Protein AF-A0A522D8Q1-F1 (afdb_monomer_lite)

Sequence (326 aa):
MGKMLDIRHNMNYVHRTLGPKISLYIFETRMVIGADTQISLRAERDMKTGRMKAVFPILLACCAIALSSGCSNSDMARVTINLGIPSQAKTYAPSLFDRIVALISLSTRVQAEPPTGLSYQIDTIVISVSSGGAEVVTKTITSDPPSSDWDDGQTSLEIPAGGPYLFTVVAWYTQDGTYKRYGGLSLLDSIAGGAETSLPIQMGLLPIEVSDYTFTLVADTGSYPILQFVPVSQNIKGYIIHRANATYTYDSFYQSYYWSYGAYAKIKTIEAAAYPLPTAFTDTDGVLGTGCLAVGIEVSGYFVVPINEFGEGDDSDEQPAFFDNC

pLDDT: mean 72.33, std 20.67, range [31.47, 96.0]

Structure (mmCIF, N/CA/C/O backbone):
data_AF-A0A522D8Q1-F1
#
_entry.id   AF-A0A522D8Q1-F1
#
loop_
_atom_site.group_PDB
_atom_site.id
_atom_site.type_symbol
_atom_site.label_atom_id
_atom_site.label_alt_id
_atom_site.label_comp_id
_atom_site.label_asym_id
_atom_site.label_entity_id
_atom_site.label_seq_id
_atom_site.pdbx_PDB_ins_code
_atom_site.Cartn_x
_atom_site.Cartn_y
_atom_site.Cartn_z
_atom_site.occupancy
_atom_site.B_iso_or_equiv
_atom_site.auth_seq_id
_atom_site.auth_comp_id
_atom_site.auth_asym_id
_atom_site.auth_atom_id
_atom_site.pdbx_PDB_model_num
ATOM 1 N N . MET A 1 1 ? -37.933 28.693 4.690 1.00 37.34 1 MET A N 1
ATOM 2 C CA . MET A 1 1 ? -37.489 29.474 5.869 1.00 37.34 1 MET A CA 1
ATOM 3 C C . MET A 1 1 ? -37.755 28.648 7.122 1.00 37.34 1 MET A C 1
ATOM 5 O O . MET A 1 1 ? -38.860 28.686 7.646 1.00 37.34 1 MET A O 1
ATOM 9 N N . GLY A 1 2 ? -36.792 27.822 7.539 1.00 35.19 2 GLY A N 1
ATOM 10 C CA . GLY A 1 2 ? -36.913 27.001 8.749 1.00 35.19 2 GLY A CA 1
ATOM 11 C C . GLY A 1 2 ? -36.624 27.843 9.989 1.00 35.19 2 GLY A C 1
ATOM 12 O O . GLY A 1 2 ? -35.572 28.473 10.062 1.00 35.19 2 GLY A O 1
ATOM 13 N N . LYS A 1 3 ? -37.566 27.900 10.937 1.00 36.06 3 LYS A N 1
ATOM 14 C CA . LYS A 1 3 ? -37.354 28.554 12.233 1.00 36.06 3 LYS A CA 1
ATOM 15 C C . LYS A 1 3 ? -36.522 27.631 13.125 1.00 36.06 3 LYS A C 1
ATOM 17 O O . LYS A 1 3 ? -36.923 26.506 13.399 1.00 36.06 3 LYS A O 1
ATOM 22 N N . MET A 1 4 ? -35.369 28.138 13.543 1.00 31.47 4 MET A N 1
ATOM 23 C CA . MET A 1 4 ? -34.447 27.524 14.494 1.00 31.47 4 MET A CA 1
ATOM 24 C C . MET A 1 4 ? -35.118 27.426 15.875 1.00 31.47 4 MET A C 1
ATOM 26 O O . MET A 1 4 ? -35.694 28.404 16.355 1.00 31.47 4 MET A O 1
ATOM 30 N N . LEU A 1 5 ? -35.081 26.241 16.487 1.00 34.88 5 LEU A N 1
ATOM 31 C CA . LEU A 1 5 ? -35.594 25.980 17.831 1.00 34.88 5 LEU A CA 1
ATOM 32 C C . LEU A 1 5 ? -34.580 26.530 18.854 1.00 34.88 5 LEU A C 1
ATOM 34 O O . LEU A 1 5 ? -33.547 25.913 19.088 1.00 34.88 5 LEU A O 1
ATOM 38 N N . ASP A 1 6 ? -34.845 27.709 19.423 1.00 40.31 6 ASP A N 1
ATOM 39 C CA . ASP A 1 6 ? -34.028 28.303 20.496 1.00 40.31 6 ASP A CA 1
ATOM 40 C C . ASP A 1 6 ? -34.514 27.768 21.856 1.00 40.31 6 ASP A C 1
ATOM 42 O O . ASP A 1 6 ? -35.619 28.088 22.301 1.00 40.31 6 ASP A O 1
ATOM 46 N N . ILE A 1 7 ? -33.712 26.912 22.498 1.00 39.88 7 ILE A N 1
ATOM 47 C CA . ILE A 1 7 ? -33.986 26.369 23.835 1.00 39.88 7 ILE A CA 1
ATOM 48 C C . ILE A 1 7 ? -33.163 27.165 24.848 1.00 39.88 7 ILE A C 1
ATOM 50 O O . ILE A 1 7 ? -31.958 26.957 24.987 1.00 39.88 7 ILE A O 1
ATOM 54 N N . ARG A 1 8 ? -33.818 28.039 25.619 1.00 39.81 8 ARG A N 1
ATOM 55 C CA . ARG A 1 8 ? -33.171 28.774 26.716 1.00 39.81 8 ARG A CA 1
ATOM 56 C C . ARG A 1 8 ? -33.481 28.140 28.064 1.00 39.81 8 ARG A C 1
ATOM 58 O O . ARG A 1 8 ? -34.643 28.003 28.440 1.00 39.81 8 ARG A O 1
ATOM 65 N N . HIS A 1 9 ? -32.432 27.810 28.810 1.00 40.38 9 HIS A N 1
ATOM 66 C CA . HIS A 1 9 ? -32.527 27.354 30.193 1.00 40.38 9 HIS A CA 1
ATOM 67 C C . HIS A 1 9 ? -32.340 28.544 31.136 1.00 40.38 9 HIS A C 1
ATOM 69 O O . HIS A 1 9 ? -31.252 29.106 31.211 1.00 40.38 9 HIS A O 1
ATOM 75 N N . ASN A 1 10 ? -33.387 28.909 31.877 1.00 42.53 10 ASN A N 1
ATOM 76 C CA . ASN A 1 10 ? -33.285 29.857 32.985 1.00 42.53 10 ASN A CA 1
ATOM 77 C C . ASN A 1 10 ? -33.479 29.102 34.301 1.00 42.53 10 ASN A C 1
ATOM 79 O O . ASN A 1 10 ? -34.571 28.610 34.584 1.00 42.53 10 ASN A O 1
ATOM 83 N N . MET A 1 11 ? -32.419 29.024 35.106 1.00 37.41 11 MET A N 1
ATOM 84 C CA . MET A 1 11 ? -32.491 28.529 36.480 1.00 37.41 11 MET A CA 1
ATOM 85 C C . MET A 1 11 ? -32.656 29.714 37.427 1.00 37.41 11 MET A C 1
ATOM 87 O O . MET A 1 11 ? -31.746 30.526 37.566 1.00 37.41 11 MET A O 1
ATOM 91 N N . ASN A 1 12 ? -33.809 29.804 38.092 1.00 44.97 12 ASN A N 1
ATOM 92 C CA . ASN A 1 12 ? -34.028 30.773 39.161 1.00 44.97 12 ASN A CA 1
ATOM 93 C C . ASN A 1 12 ? -33.922 30.084 40.518 1.00 44.97 12 ASN A C 1
ATOM 95 O O . ASN A 1 12 ? -34.539 29.047 40.756 1.00 44.97 12 ASN A O 1
ATOM 99 N N . TYR A 1 13 ? -33.139 30.685 41.409 1.00 41.84 13 TYR A N 1
ATOM 100 C CA . TYR A 1 13 ? -32.889 30.165 42.744 1.00 41.84 13 TYR A CA 1
ATOM 101 C C . TYR A 1 13 ? -33.809 30.850 43.751 1.00 41.84 13 TYR A C 1
ATOM 103 O O . TYR A 1 13 ? -33.796 32.074 43.872 1.00 41.84 13 TYR A O 1
ATOM 111 N N . VAL A 1 14 ? -34.593 30.074 44.501 1.00 48.34 14 VAL A N 1
ATOM 112 C CA . VAL A 1 14 ? -35.424 30.613 45.584 1.00 48.34 14 VAL A CA 1
ATOM 113 C C . VAL A 1 14 ? -35.057 29.907 46.880 1.00 48.34 14 VAL A C 1
ATOM 115 O O . VAL A 1 14 ? -35.431 28.762 47.119 1.00 48.34 14 VAL A O 1
ATOM 118 N N . HIS A 1 15 ? -34.316 30.611 47.733 1.00 38.31 15 HIS A N 1
ATOM 119 C CA . HIS A 1 15 ? -33.970 30.139 49.068 1.00 38.31 15 HIS A CA 1
ATOM 120 C C . HIS A 1 15 ? -35.090 30.504 50.053 1.00 38.31 15 HIS A C 1
ATOM 122 O O . HIS A 1 15 ? -35.411 31.682 50.223 1.00 38.31 15 HIS A O 1
ATOM 128 N N . ARG A 1 16 ? -35.680 29.510 50.728 1.00 46.12 16 ARG A N 1
ATOM 129 C CA . ARG A 1 16 ? -36.596 29.737 51.857 1.00 46.12 16 ARG A CA 1
ATOM 130 C C . ARG A 1 16 ? -36.125 28.990 53.094 1.00 46.12 16 ARG A C 1
ATOM 132 O O . ARG A 1 16 ? -35.904 27.783 53.064 1.00 46.12 16 ARG A O 1
ATOM 139 N N . THR A 1 17 ? -36.041 29.722 54.197 1.00 36.66 17 THR A N 1
ATOM 140 C CA . THR A 1 17 ? -35.628 29.208 55.502 1.00 36.66 17 THR A CA 1
ATOM 141 C C . THR A 1 17 ? -36.868 28.842 56.321 1.00 36.66 17 THR A C 1
ATOM 143 O O . THR A 1 17 ? -37.719 29.696 56.561 1.00 36.66 17 THR A O 1
ATOM 146 N N . LEU A 1 18 ? -36.978 27.586 56.764 1.00 45.34 18 LEU A N 1
ATOM 147 C CA . LEU A 1 18 ? -38.078 27.086 57.607 1.00 45.34 18 LEU A CA 1
ATOM 148 C C . LEU A 1 18 ? -37.575 26.768 59.029 1.00 45.34 18 LEU A C 1
ATOM 150 O O . LEU A 1 18 ? -37.768 25.673 59.551 1.00 45.34 18 LEU A O 1
ATOM 154 N N . GLY A 1 19 ? -36.911 27.741 59.661 1.00 51.44 19 GLY A N 1
ATOM 155 C CA . GLY A 1 19 ? -36.370 27.623 61.021 1.00 51.44 19 GLY A CA 1
ATOM 156 C C . GLY A 1 19 ? -34.879 27.247 61.087 1.00 51.44 19 GLY A C 1
ATOM 157 O O . GLY A 1 19 ? -34.235 27.053 60.057 1.00 51.44 19 GLY A O 1
ATOM 158 N N . PRO A 1 20 ? -34.293 27.176 62.300 1.00 43.81 20 PRO A N 1
ATOM 159 C CA . PRO A 1 20 ? -32.854 27.372 62.506 1.00 43.81 20 PRO A CA 1
ATOM 160 C C . PRO A 1 20 ? -31.935 26.231 62.043 1.00 43.81 20 PRO A C 1
ATOM 162 O O . PRO A 1 20 ? -30.721 26.379 62.157 1.00 43.81 20 PRO A O 1
ATOM 165 N N . LYS A 1 21 ? -32.455 25.095 61.551 1.00 43.44 21 LYS A N 1
ATOM 166 C CA . LYS A 1 21 ? -31.613 23.938 61.179 1.00 43.44 21 LYS A CA 1
ATOM 167 C C . LYS A 1 21 ? -32.039 23.154 59.932 1.00 43.44 21 LYS A C 1
ATOM 169 O O . LYS A 1 21 ? -31.505 22.072 59.713 1.00 43.44 21 LYS A O 1
ATOM 174 N N . ILE A 1 22 ? -32.960 23.656 59.104 1.00 33.59 22 ILE A N 1
ATOM 175 C CA . ILE A 1 22 ? -33.329 22.967 57.854 1.00 33.59 22 ILE A CA 1
ATOM 176 C C . ILE A 1 22 ? -33.458 23.982 56.714 1.00 33.59 22 ILE A C 1
ATOM 178 O O . ILE A 1 22 ? -34.378 24.801 56.699 1.00 33.59 22 ILE A O 1
ATOM 182 N N . SER A 1 23 ? -32.546 23.887 55.744 1.00 33.59 23 SER A N 1
ATOM 183 C CA . SER A 1 23 ? -32.660 24.549 54.442 1.00 33.59 23 SER A CA 1
ATOM 184 C C . SER A 1 23 ? -33.207 23.549 53.428 1.00 33.59 23 SER A C 1
ATOM 186 O O . SER A 1 23 ? -32.640 22.473 53.244 1.00 33.59 23 SER A O 1
ATOM 188 N N . LEU A 1 24 ? -34.323 23.895 52.785 1.00 34.47 24 LEU A N 1
ATOM 189 C CA . LEU A 1 24 ? -34.928 23.109 51.714 1.00 34.47 24 LEU A CA 1
ATOM 190 C C . LEU A 1 24 ? -34.624 23.797 50.382 1.00 34.47 24 LEU A C 1
ATOM 192 O O . LEU A 1 24 ? -34.992 24.955 50.186 1.00 34.47 24 LEU A O 1
ATOM 196 N N . TYR A 1 25 ? -33.977 23.080 49.469 1.00 40.12 25 TYR A N 1
ATOM 197 C CA . TYR A 1 25 ? -33.693 23.568 48.123 1.00 40.12 25 TYR A CA 1
ATOM 198 C C . TYR A 1 25 ? -34.756 23.031 47.167 1.00 40.12 25 TYR A C 1
ATOM 200 O O . TYR A 1 25 ? -34.876 21.820 46.983 1.00 40.12 25 TYR A O 1
ATOM 208 N N . ILE A 1 26 ? -35.560 23.929 46.599 1.00 43.66 26 ILE A N 1
ATOM 209 C CA . ILE A 1 26 ? -36.579 23.593 45.603 1.00 43.66 26 ILE A CA 1
ATOM 210 C C . ILE A 1 26 ? -36.061 24.067 44.248 1.00 43.66 26 ILE A C 1
ATOM 212 O O . ILE A 1 26 ? -35.775 25.250 44.072 1.00 43.66 26 ILE A O 1
ATOM 216 N N . PHE A 1 27 ? -35.940 23.138 43.304 1.00 38.91 27 PHE A N 1
ATOM 217 C CA . PHE A 1 27 ? -35.568 23.437 41.927 1.00 38.91 27 PHE A CA 1
ATOM 218 C C . PHE A 1 27 ? 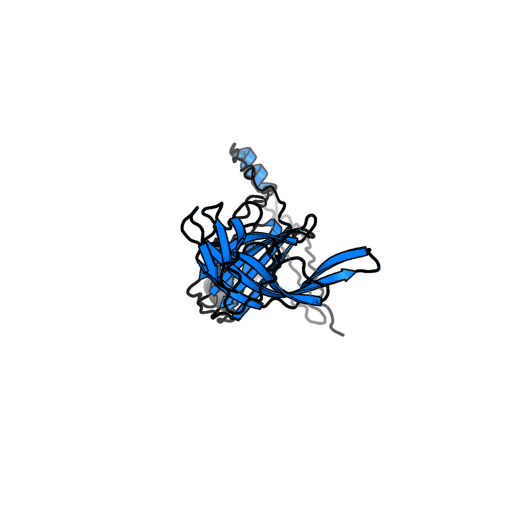-36.847 23.608 41.108 1.00 38.91 27 PHE A C 1
ATOM 220 O O . PHE A 1 27 ? -37.577 22.642 40.893 1.00 38.91 27 PHE A O 1
ATOM 227 N N . GLU A 1 28 ? -37.134 24.831 40.664 1.00 41.38 28 GLU A N 1
ATOM 228 C CA . GLU A 1 28 ? -38.161 25.068 39.649 1.00 41.38 28 GLU A CA 1
ATOM 229 C C . GLU A 1 28 ? -37.496 25.136 38.274 1.00 41.38 28 GLU A C 1
ATOM 231 O O . GLU A 1 28 ? -36.830 26.113 37.931 1.00 41.38 28 GLU A O 1
ATOM 236 N N . THR A 1 29 ? -37.686 24.097 37.466 1.00 39.28 29 THR A N 1
ATOM 237 C CA . THR A 1 29 ? -37.358 24.125 36.042 1.00 39.28 29 THR A CA 1
ATOM 238 C C . THR A 1 29 ? -38.574 24.608 35.259 1.00 39.28 29 THR A C 1
ATOM 240 O O . THR A 1 29 ? -39.631 23.980 35.262 1.00 39.28 29 THR A O 1
ATOM 243 N N . ARG A 1 30 ? -38.433 25.742 34.564 1.00 41.41 30 ARG A N 1
ATOM 244 C CA . ARG A 1 30 ? -39.409 26.186 33.561 1.00 41.41 30 ARG A CA 1
ATOM 245 C C . ARG A 1 30 ? -38.839 25.937 32.175 1.00 41.41 30 ARG A C 1
ATOM 247 O O . ARG A 1 30 ? -37.891 26.601 31.770 1.00 41.41 30 ARG A O 1
ATOM 254 N N . MET A 1 31 ? -39.436 24.994 31.456 1.00 34.28 31 MET A N 1
ATOM 255 C CA . MET A 1 31 ? -39.172 24.782 30.038 1.00 34.28 31 MET A CA 1
ATOM 256 C C . MET A 1 31 ? -40.201 25.586 29.241 1.00 34.28 31 MET A C 1
ATOM 258 O O . MET A 1 31 ? -41.402 25.361 29.380 1.00 34.28 31 MET A O 1
ATOM 262 N N . VAL A 1 32 ? -39.744 26.555 28.449 1.00 41.59 32 VAL A N 1
ATOM 263 C CA . VAL A 1 32 ? -40.607 27.326 27.543 1.00 41.59 32 VAL A CA 1
ATOM 264 C C . VAL A 1 32 ? -40.371 26.803 26.134 1.00 41.59 32 VAL A C 1
ATOM 266 O O . VAL A 1 32 ? -39.306 27.022 25.564 1.00 41.59 32 VAL A O 1
ATOM 269 N N . ILE A 1 33 ? -41.358 26.096 25.588 1.00 38.72 33 ILE A N 1
ATOM 270 C CA . ILE A 1 33 ? -41.391 25.685 24.182 1.00 38.72 33 ILE A CA 1
ATOM 271 C C . ILE A 1 33 ? -42.313 26.677 23.460 1.00 38.72 33 ILE A C 1
ATOM 273 O O . ILE A 1 33 ? -43.348 27.066 23.997 1.00 38.72 33 ILE A O 1
ATOM 277 N N . GLY A 1 34 ? -41.872 27.176 22.304 1.00 35.09 34 GLY A N 1
ATOM 278 C CA . GLY A 1 34 ? -42.445 28.341 21.626 1.00 35.09 34 GLY A CA 1
ATOM 279 C C . GLY A 1 34 ? -43.960 28.311 21.369 1.00 35.09 34 GLY A C 1
ATOM 280 O O . GLY A 1 34 ? -44.541 27.262 21.126 1.00 35.09 34 GLY A O 1
ATOM 281 N N . ALA A 1 35 ? -44.523 29.528 21.387 1.00 42.81 35 ALA A N 1
ATOM 282 C CA . ALA A 1 35 ? -45.871 29.985 21.022 1.00 42.81 35 ALA A CA 1
ATOM 283 C C . ALA A 1 35 ? -47.064 29.122 21.497 1.00 42.81 35 ALA A C 1
ATOM 285 O O . ALA A 1 35 ? -47.465 28.159 20.855 1.00 42.81 35 ALA A O 1
ATOM 286 N N . ASP A 1 36 ? -47.687 29.586 22.586 1.00 41.03 36 ASP A N 1
ATOM 287 C CA . ASP A 1 36 ? -49.034 29.243 23.077 1.00 41.03 36 ASP A CA 1
ATOM 288 C C . ASP A 1 36 ? -49.272 27.936 23.841 1.00 41.03 36 ASP A C 1
ATOM 290 O O . ASP A 1 36 ? -50.418 27.556 24.073 1.00 41.03 36 ASP A O 1
ATOM 294 N N . THR A 1 37 ? -48.241 27.300 24.400 1.00 36.59 37 THR A N 1
ATOM 295 C CA . THR A 1 37 ? -48.473 26.271 25.435 1.00 36.59 37 THR A CA 1
ATOM 296 C C . THR A 1 37 ? -47.626 26.504 26.683 1.00 36.59 37 THR A C 1
ATOM 298 O O . THR A 1 37 ? -46.455 26.143 26.748 1.00 36.59 37 THR A O 1
ATOM 301 N N . GLN A 1 38 ? -48.229 27.108 27.714 1.00 37.75 38 GLN A N 1
ATOM 302 C CA . GLN A 1 38 ? -47.658 27.113 29.063 1.00 37.75 38 GLN A CA 1
ATOM 303 C C . GLN A 1 38 ? -48.122 25.866 29.817 1.00 37.75 38 GLN A C 1
ATOM 305 O O . GLN A 1 38 ? -49.265 25.789 30.264 1.00 37.75 38 GLN A O 1
ATOM 310 N N . ILE A 1 39 ? -47.229 24.893 29.995 1.00 39.31 39 ILE A N 1
ATOM 311 C CA . ILE A 1 39 ? -47.474 23.759 30.890 1.00 39.31 39 ILE A CA 1
ATOM 312 C C . ILE A 1 39 ? -47.045 24.185 32.299 1.00 39.31 39 ILE A C 1
ATOM 314 O O . ILE A 1 39 ? -45.872 24.140 32.659 1.00 39.31 39 ILE A O 1
ATOM 318 N N . SER A 1 40 ? -48.010 24.651 33.094 1.00 39.59 40 SER A N 1
ATOM 319 C CA . SER A 1 40 ? -47.826 24.923 34.523 1.00 39.59 40 SER A CA 1
ATOM 320 C C . SER A 1 40 ? -48.109 23.648 35.317 1.00 39.59 40 SER A C 1
ATOM 322 O O . SER A 1 40 ? -49.264 23.281 35.532 1.00 39.59 40 SER A O 1
ATOM 324 N N . LEU A 1 41 ? -47.060 22.947 35.752 1.00 40.34 41 LEU A N 1
ATOM 325 C CA . LEU A 1 41 ? -47.190 21.826 36.685 1.00 40.34 41 LEU A CA 1
ATOM 326 C C . LEU A 1 41 ? -47.346 22.372 38.109 1.00 40.34 41 LEU A C 1
ATOM 328 O O . LEU A 1 41 ? -46.384 22.497 38.865 1.00 40.34 41 LEU A O 1
ATOM 332 N N . ARG A 1 42 ? -48.582 22.715 38.482 1.00 39.34 42 ARG A N 1
ATOM 333 C CA . ARG A 1 42 ? -48.942 23.072 39.858 1.00 39.34 42 ARG A CA 1
ATOM 334 C C . ARG A 1 42 ? -49.333 21.802 40.613 1.00 39.34 42 ARG A C 1
ATOM 336 O O . ARG A 1 42 ? -50.474 21.359 40.550 1.00 39.34 42 ARG A O 1
ATOM 343 N N . ALA A 1 43 ? -48.378 21.203 41.321 1.00 43.28 43 ALA A N 1
ATOM 344 C CA . ALA A 1 43 ? -48.659 20.112 42.249 1.00 43.28 43 ALA A CA 1
ATOM 345 C C . ALA A 1 43 ? -49.309 20.679 43.526 1.00 43.28 43 ALA A C 1
ATOM 347 O O . ALA A 1 43 ? -48.623 21.024 44.489 1.00 43.28 43 ALA A O 1
ATOM 348 N N . GLU A 1 44 ? -50.638 20.817 43.527 1.00 38.88 44 GLU A N 1
ATOM 349 C CA . GLU A 1 44 ? -51.399 21.107 44.744 1.00 38.88 44 GLU A CA 1
ATOM 350 C C . GLU A 1 44 ? -51.408 19.859 45.636 1.00 38.88 44 GLU A C 1
ATOM 352 O O . GLU A 1 44 ? -51.931 18.795 45.302 1.00 38.88 44 GLU A O 1
ATOM 357 N N . ARG A 1 45 ? -50.717 19.986 46.766 1.00 40.59 45 ARG A N 1
ATOM 358 C CA . ARG A 1 45 ? -50.442 18.911 47.711 1.00 40.59 45 ARG A CA 1
ATOM 359 C C . ARG A 1 45 ? -51.600 18.795 48.696 1.00 40.59 45 ARG A C 1
ATOM 361 O O . ARG A 1 45 ? -51.485 19.275 49.816 1.00 40.59 45 ARG A O 1
ATOM 368 N N . ASP A 1 46 ? -52.675 18.119 48.304 1.00 43.50 46 ASP A N 1
ATOM 369 C CA . ASP A 1 46 ? -53.687 17.642 49.255 1.00 43.50 46 ASP A CA 1
ATOM 370 C C . ASP A 1 46 ? -53.440 16.154 49.548 1.00 43.50 46 ASP A C 1
ATOM 372 O O . ASP A 1 46 ? -54.016 15.227 48.971 1.00 43.50 46 ASP A O 1
ATOM 376 N N . MET A 1 47 ? -52.437 15.916 50.396 1.00 38.16 47 MET A N 1
ATOM 377 C CA . MET A 1 47 ? -51.892 14.590 50.674 1.00 38.16 47 MET A CA 1
ATOM 378 C C . MET A 1 47 ? -52.747 13.872 51.731 1.00 38.16 47 MET A C 1
ATOM 380 O O . MET A 1 47 ? -52.386 13.799 52.904 1.00 38.16 47 MET A O 1
ATOM 384 N N . LYS A 1 48 ? -53.883 13.290 51.318 1.00 42.56 48 LYS A N 1
ATOM 385 C CA . LYS A 1 48 ? -54.549 12.238 52.107 1.00 42.56 48 LYS A CA 1
ATOM 386 C C . LYS A 1 48 ? -53.683 10.972 52.073 1.00 42.56 48 LYS A C 1
ATOM 388 O O . LYS A 1 48 ? -53.516 10.327 51.038 1.00 42.56 48 LYS A O 1
ATOM 393 N N . THR A 1 49 ? -53.137 10.626 53.232 1.00 49.66 49 THR A N 1
ATOM 394 C CA . THR A 1 49 ? -52.149 9.581 53.570 1.00 49.66 49 THR A CA 1
ATOM 395 C C . THR A 1 49 ? -52.600 8.123 53.350 1.00 49.66 49 THR A C 1
ATOM 397 O O . THR A 1 49 ? -52.238 7.234 54.112 1.00 49.66 49 THR A O 1
ATOM 400 N N . GLY A 1 50 ? -53.362 7.833 52.290 1.00 47.97 50 GLY A N 1
ATOM 401 C CA . GLY A 1 50 ? -53.893 6.487 52.022 1.00 47.97 50 GLY A CA 1
ATOM 402 C C . GLY A 1 50 ? -53.546 5.867 50.666 1.00 47.97 50 GLY A C 1
ATOM 403 O O . GLY A 1 50 ? -53.749 4.670 50.493 1.00 47.97 50 GLY A O 1
ATOM 404 N N . ARG A 1 51 ? -53.041 6.633 49.685 1.00 48.28 51 ARG A N 1
ATOM 405 C CA . ARG A 1 51 ? -52.962 6.172 48.276 1.00 48.28 51 ARG A CA 1
ATOM 406 C C . ARG A 1 51 ? -51.568 6.186 47.629 1.00 48.28 51 ARG A C 1
ATOM 408 O O . ARG A 1 51 ? -51.450 5.923 46.439 1.00 48.28 51 ARG A O 1
ATOM 415 N N . MET A 1 52 ? -50.497 6.406 48.396 1.00 48.25 52 MET A N 1
ATOM 416 C CA . MET A 1 52 ? -49.119 6.441 47.859 1.00 48.25 52 MET A CA 1
ATOM 417 C C . MET A 1 52 ? -48.503 5.069 47.524 1.00 48.25 52 MET A C 1
ATOM 419 O O . MET A 1 52 ? -47.390 5.021 47.015 1.00 48.25 52 MET A O 1
ATOM 423 N N . LYS A 1 53 ? -49.197 3.946 47.756 1.00 50.66 53 LYS A N 1
ATOM 424 C CA . LYS A 1 53 ? -48.636 2.610 47.475 1.00 50.66 53 LYS A CA 1
ATOM 425 C C . LYS A 1 53 ? -48.728 2.176 46.004 1.00 50.66 53 LYS A C 1
ATOM 427 O O . LYS A 1 53 ? -48.010 1.265 45.617 1.00 50.66 53 LYS A O 1
ATOM 432 N N . ALA A 1 54 ? -49.568 2.818 45.186 1.00 55.12 54 ALA A N 1
ATOM 433 C CA . ALA A 1 54 ? -49.815 2.381 43.805 1.00 55.12 54 ALA A CA 1
ATOM 434 C C . ALA A 1 54 ? -49.105 3.223 42.728 1.00 55.12 54 ALA A C 1
ATOM 436 O O . ALA A 1 54 ? -48.841 2.721 41.644 1.00 55.12 54 ALA A O 1
ATOM 437 N N . VAL A 1 55 ? -48.755 4.483 43.011 1.00 57.62 55 VAL A N 1
ATOM 438 C CA . VAL A 1 55 ? -48.181 5.390 41.995 1.00 57.62 55 VAL A CA 1
ATOM 439 C C . VAL A 1 55 ? -46.694 5.110 41.750 1.00 57.62 55 VAL A C 1
ATOM 441 O O . VAL A 1 55 ? -46.230 5.168 40.616 1.00 57.62 55 VAL A O 1
ATOM 444 N N . PHE A 1 56 ? -45.955 4.739 42.798 1.00 61.06 56 PHE A N 1
ATOM 445 C CA . PHE A 1 56 ? -44.523 4.450 42.709 1.00 61.06 56 PHE A CA 1
ATOM 446 C C . PHE A 1 56 ? -44.176 3.226 41.832 1.00 61.06 56 PHE A C 1
ATOM 448 O O . PHE A 1 56 ? -43.300 3.361 40.980 1.00 61.06 56 PHE A O 1
ATOM 455 N N . PRO A 1 57 ? -44.856 2.060 41.943 1.00 61.19 57 PRO A N 1
ATOM 456 C CA . PRO A 1 57 ? -44.552 0.920 41.073 1.00 61.19 57 PRO A CA 1
ATOM 457 C C . PRO A 1 57 ? -44.944 1.160 39.608 1.00 61.19 57 PRO A C 1
ATOM 459 O O . PRO A 1 57 ? -44.271 0.650 38.720 1.00 61.19 57 PRO A O 1
ATOM 462 N N . ILE A 1 58 ? -45.978 1.966 39.339 1.00 68.44 58 ILE A N 1
ATOM 463 C CA . ILE A 1 58 ? -46.401 2.301 37.968 1.00 68.44 58 ILE A CA 1
ATOM 464 C C . ILE A 1 58 ? -45.379 3.226 37.295 1.00 68.44 58 ILE A C 1
ATOM 466 O O . ILE A 1 58 ? -45.020 3.007 36.142 1.00 68.44 58 ILE A O 1
ATOM 470 N N . LEU A 1 59 ? -44.860 4.223 38.020 1.00 66.56 59 LEU A N 1
ATOM 471 C CA . LEU A 1 59 ? -43.827 5.116 37.492 1.00 66.56 59 LEU A CA 1
ATOM 472 C C . LEU A 1 59 ? -42.510 4.363 37.230 1.00 66.56 59 LEU A C 1
ATOM 474 O O . LEU A 1 59 ? -41.881 4.563 36.195 1.00 66.56 59 LEU A O 1
ATOM 478 N N . LEU A 1 60 ? -42.135 3.446 38.133 1.00 67.12 60 LEU A N 1
ATOM 479 C CA . LEU A 1 60 ? -40.951 2.595 37.983 1.00 67.12 60 LEU A CA 1
ATOM 480 C C . LEU A 1 60 ? -41.092 1.620 36.799 1.00 67.12 60 LEU A C 1
ATOM 482 O O . LEU A 1 60 ? -40.137 1.427 36.051 1.00 67.12 60 LEU A O 1
ATOM 486 N N . ALA A 1 61 ? -42.288 1.059 36.583 1.00 67.25 61 ALA A N 1
ATOM 487 C CA . ALA A 1 61 ? -42.584 0.205 35.433 1.00 67.25 61 ALA A CA 1
ATOM 488 C C . ALA A 1 61 ? -42.545 0.981 34.104 1.00 67.25 61 ALA A C 1
ATOM 490 O O . ALA A 1 61 ? -41.966 0.497 33.136 1.00 67.25 61 ALA A O 1
ATOM 491 N N . CYS A 1 62 ? -43.075 2.209 34.051 1.00 61.72 62 CYS A N 1
ATOM 492 C CA . CYS A 1 62 ? -42.980 3.054 32.856 1.00 61.72 62 CYS A CA 1
ATOM 493 C C . CYS A 1 62 ? -41.532 3.469 32.539 1.00 61.72 62 CYS A C 1
ATOM 495 O O . CYS A 1 62 ? -41.154 3.484 31.370 1.00 61.72 62 CYS A O 1
ATOM 497 N N . CYS A 1 63 ? -40.699 3.746 33.552 1.00 61.25 63 CYS A N 1
ATOM 498 C CA . CYS A 1 63 ? -39.268 4.002 33.347 1.00 61.25 63 CYS A CA 1
ATOM 499 C C . CYS A 1 63 ? -38.509 2.752 32.872 1.00 61.25 63 CYS A C 1
ATOM 501 O O . CYS A 1 63 ? -37.626 2.872 32.028 1.00 61.25 63 CYS A O 1
ATOM 503 N N . ALA A 1 64 ? -38.871 1.557 33.352 1.00 57.62 64 ALA A N 1
ATOM 504 C CA . ALA A 1 64 ? -38.276 0.305 32.883 1.00 57.62 64 ALA A CA 1
ATOM 505 C C . ALA A 1 64 ? -38.640 -0.007 31.417 1.00 57.62 64 ALA A C 1
ATOM 507 O O . ALA A 1 64 ? -37.798 -0.493 30.668 1.00 57.62 64 ALA A O 1
ATOM 508 N N . ILE A 1 65 ? -39.861 0.329 30.982 1.00 58.12 65 ILE A N 1
ATOM 509 C CA . ILE A 1 65 ? -40.306 0.129 29.593 1.00 58.12 65 ILE A CA 1
ATOM 510 C C . ILE A 1 65 ? -39.661 1.164 28.654 1.00 58.12 65 ILE A C 1
ATOM 512 O O . ILE A 1 65 ? -39.217 0.799 27.566 1.00 58.12 65 ILE A O 1
ATOM 516 N N . ALA A 1 66 ? -39.509 2.421 29.087 1.00 55.47 66 ALA A N 1
ATOM 517 C CA . ALA A 1 66 ? -38.861 3.472 28.294 1.00 55.47 66 ALA A CA 1
ATOM 518 C C . ALA A 1 66 ? -37.353 3.239 28.062 1.00 55.47 66 ALA A C 1
ATOM 520 O O . ALA A 1 66 ? -36.811 3.714 27.068 1.00 55.47 66 ALA A O 1
ATOM 521 N N . LEU A 1 67 ? -36.682 2.476 28.934 1.00 53.66 67 LEU A N 1
ATOM 522 C CA . LEU A 1 67 ? -35.289 2.051 28.735 1.00 53.66 67 LEU A CA 1
ATOM 523 C C . LEU A 1 67 ? -35.151 0.858 27.771 1.00 53.66 67 LEU A C 1
ATOM 525 O O . LEU A 1 67 ? -34.052 0.589 27.299 1.00 53.66 67 LEU A O 1
ATOM 529 N N . SER A 1 68 ? -36.249 0.161 27.454 1.00 50.62 68 SER A N 1
ATOM 530 C CA . SER A 1 68 ? -36.254 -0.989 26.532 1.00 50.62 68 SER A CA 1
ATOM 531 C C . SER A 1 68 ? -36.661 -0.644 25.094 1.00 50.62 68 SER A C 1
ATOM 533 O O . SER A 1 68 ? -36.467 -1.451 24.191 1.00 50.62 68 SER A O 1
ATOM 535 N N . SER A 1 69 ? -37.188 0.561 24.848 1.00 47.84 69 SER A N 1
ATOM 536 C CA . SER A 1 69 ? -37.628 1.011 23.518 1.00 47.84 69 SER A CA 1
ATOM 537 C C . SER A 1 69 ? -36.591 1.857 22.771 1.00 47.84 69 SER A C 1
ATOM 539 O O . SER A 1 69 ? -36.935 2.569 21.831 1.00 47.84 69 SER A O 1
ATOM 541 N N . GLY A 1 70 ? -35.315 1.763 23.149 1.00 42.62 70 GLY A N 1
ATOM 542 C CA . GLY A 1 70 ? -34.195 2.201 22.317 1.00 42.62 70 GLY A CA 1
ATOM 543 C C . GLY A 1 70 ? -33.895 1.175 21.224 1.00 42.62 70 GLY A C 1
ATOM 544 O O . GLY A 1 70 ? -32.775 0.687 21.140 1.00 42.62 70 GLY A O 1
ATOM 545 N N . CYS A 1 71 ? -34.896 0.799 20.422 1.00 52.38 71 CYS A N 1
ATOM 546 C CA . CYS A 1 71 ? -34.681 0.051 19.185 1.00 52.38 71 CYS A CA 1
ATOM 547 C C . CYS A 1 71 ? -33.986 0.993 18.193 1.00 52.38 71 CYS A C 1
ATOM 549 O O . CYS A 1 71 ? -34.628 1.610 17.346 1.00 52.38 71 CYS A O 1
ATOM 551 N N . SER A 1 72 ? -32.672 1.154 18.366 1.00 46.16 72 SER A N 1
ATOM 552 C CA . SER A 1 72 ? -31.775 1.608 17.307 1.00 46.16 72 SER A CA 1
ATOM 553 C C . SER A 1 72 ? -32.070 0.771 16.065 1.00 46.16 72 SER A C 1
ATOM 555 O O . SER A 1 72 ? -32.300 -0.433 16.198 1.00 46.16 72 SER A O 1
ATOM 557 N N . ASN A 1 73 ? -32.120 1.400 14.889 1.00 50.84 73 ASN A N 1
ATOM 558 C CA . ASN A 1 73 ? -32.276 0.708 13.611 1.00 50.84 73 ASN A CA 1
ATOM 559 C C . ASN A 1 73 ? -31.352 -0.518 13.595 1.00 50.84 73 ASN A C 1
ATOM 561 O O . ASN A 1 73 ? -30.130 -0.388 13.584 1.00 50.84 73 ASN A O 1
ATOM 565 N N . SER A 1 74 ? -31.974 -1.696 13.651 1.00 66.00 74 SER A N 1
ATOM 566 C CA . SER A 1 74 ? -31.382 -2.992 14.011 1.00 66.00 74 SER A CA 1
ATOM 567 C C . SER A 1 74 ? -30.354 -3.520 13.005 1.00 66.00 74 SER A C 1
ATOM 569 O O . SER A 1 74 ? -29.892 -4.647 13.150 1.00 66.00 74 SER A O 1
ATOM 571 N N . ASP A 1 75 ? -30.003 -2.739 11.990 1.00 86.31 75 ASP A N 1
ATOM 572 C CA . ASP A 1 75 ? -29.203 -3.195 10.856 1.00 86.31 75 ASP A CA 1
ATOM 573 C C . ASP A 1 75 ? -27.788 -2.614 10.863 1.00 86.31 75 ASP A C 1
ATOM 575 O O . ASP A 1 75 ? -26.976 -3.011 10.037 1.00 86.31 75 ASP A O 1
ATOM 579 N N . MET A 1 76 ? -27.474 -1.703 11.791 1.00 92.00 76 MET A N 1
ATOM 580 C CA . MET A 1 76 ? -26.143 -1.108 11.938 1.00 92.00 76 MET A CA 1
ATOM 581 C C . MET A 1 76 ? -25.528 -1.482 13.283 1.00 92.00 76 MET A C 1
ATOM 583 O O . MET A 1 76 ? -26.226 -1.602 14.290 1.00 92.00 76 MET A O 1
ATOM 587 N N . ALA A 1 77 ? -24.213 -1.626 13.310 1.00 93.06 77 ALA A N 1
ATOM 588 C CA . ALA A 1 77 ? -23.414 -1.859 14.498 1.00 93.06 77 ALA A CA 1
ATOM 589 C C . ALA A 1 77 ? -22.313 -0.799 14.609 1.00 93.06 77 ALA A C 1
ATOM 591 O O . ALA A 1 77 ? -21.843 -0.268 13.599 1.00 93.06 77 ALA A O 1
ATOM 592 N N . ARG A 1 78 ? -21.896 -0.486 15.839 1.00 92.69 78 ARG A N 1
ATOM 593 C CA . ARG A 1 78 ? -20.817 0.469 16.107 1.00 92.69 78 ARG A CA 1
ATOM 594 C C . ARG A 1 78 ? -19.525 -0.283 16.395 1.00 92.69 78 ARG A C 1
ATOM 596 O O . ARG A 1 78 ? -19.464 -1.106 17.306 1.00 92.69 78 ARG A O 1
ATOM 603 N N . VAL A 1 79 ? -18.475 0.037 15.652 1.00 93.50 79 VAL A N 1
ATOM 604 C CA . VAL A 1 79 ? -17.128 -0.489 15.879 1.00 93.50 79 VAL A CA 1
ATOM 605 C C . VAL A 1 79 ? -16.231 0.655 16.304 1.00 93.50 79 VAL A C 1
ATOM 607 O O . VAL A 1 79 ? -16.092 1.635 15.578 1.00 93.50 79 VAL A O 1
ATOM 610 N N . THR A 1 80 ? -15.615 0.527 17.471 1.00 91.94 80 THR A N 1
ATOM 611 C CA . THR A 1 80 ? -14.590 1.447 17.959 1.00 91.94 80 THR A CA 1
ATOM 612 C C . THR A 1 80 ? -13.221 0.842 17.709 1.00 91.94 80 THR A C 1
ATOM 614 O O . THR A 1 80 ? -12.924 -0.249 18.180 1.00 91.94 80 THR A O 1
ATOM 617 N N . ILE A 1 81 ? -12.382 1.545 16.965 1.00 89.00 81 ILE A N 1
ATOM 618 C CA . ILE A 1 81 ? -11.024 1.140 16.632 1.00 89.00 81 ILE A CA 1
ATOM 619 C C . ILE A 1 81 ? -10.076 1.866 17.571 1.00 89.00 81 ILE A C 1
ATOM 621 O O . ILE A 1 81 ? -10.085 3.096 17.635 1.00 89.00 81 ILE A O 1
ATOM 625 N N . ASN A 1 82 ? -9.242 1.102 18.271 1.00 84.12 82 ASN A N 1
ATOM 626 C CA . ASN A 1 82 ? -8.106 1.653 18.997 1.00 84.12 82 ASN A CA 1
ATOM 627 C C . ASN A 1 82 ? -6.893 1.640 18.063 1.00 84.12 82 ASN A C 1
ATOM 629 O O . ASN A 1 82 ? -6.474 0.569 17.619 1.00 84.12 82 ASN A O 1
ATOM 633 N N . LEU A 1 83 ? -6.375 2.826 17.741 1.00 74.06 83 LEU A N 1
ATOM 634 C CA . LEU A 1 83 ? -5.368 3.012 16.694 1.00 74.06 83 LEU A CA 1
ATOM 635 C C . LEU A 1 83 ? -3.967 2.593 17.153 1.00 74.06 83 LEU A C 1
ATOM 637 O O . LEU A 1 83 ? -3.080 2.424 16.324 1.00 74.06 83 LEU A O 1
ATOM 641 N N . GLY A 1 84 ? -3.742 2.428 18.462 1.00 60.62 84 GLY A N 1
ATOM 642 C CA . GLY A 1 84 ? -2.471 1.928 18.989 1.00 60.62 84 GLY A CA 1
ATOM 643 C C . GLY A 1 84 ? -1.250 2.789 18.640 1.00 60.62 84 GLY A C 1
ATOM 644 O O . GLY A 1 84 ? -0.131 2.289 18.734 1.00 60.62 84 GLY A O 1
ATOM 645 N N . ILE A 1 85 ? -1.436 4.056 18.235 1.00 59.53 85 ILE A N 1
ATOM 646 C CA . ILE A 1 85 ? -0.340 4.967 17.875 1.00 59.53 85 ILE A CA 1
ATOM 647 C C . ILE A 1 85 ? 0.404 5.377 19.148 1.00 59.53 85 ILE A C 1
ATOM 649 O O . ILE A 1 85 ? -0.165 6.087 19.984 1.00 59.53 85 ILE A O 1
ATOM 653 N N . PRO A 1 86 ? 1.685 4.998 19.303 1.00 48.03 86 PRO A N 1
ATOM 654 C CA . PRO A 1 86 ? 2.421 5.235 20.543 1.00 48.03 86 PRO A CA 1
ATOM 655 C C . PRO A 1 86 ? 2.634 6.717 20.894 1.00 48.03 86 PRO A C 1
ATOM 657 O O . PRO A 1 86 ? 2.870 7.031 22.057 1.00 48.03 86 PRO A O 1
ATOM 660 N N . SER A 1 87 ? 2.556 7.634 19.921 1.00 45.31 87 SER A N 1
ATOM 661 C CA . SER A 1 87 ? 2.793 9.073 20.128 1.00 45.31 87 SER A CA 1
ATOM 662 C C . SER A 1 87 ? 1.563 9.874 20.568 1.00 45.31 87 SER A C 1
ATOM 664 O O . SER A 1 87 ? 1.700 11.059 20.863 1.00 45.31 87 SER A O 1
ATOM 666 N N . GLN A 1 88 ? 0.376 9.263 20.630 1.00 46.56 88 GLN A N 1
ATOM 667 C CA . GLN A 1 88 ? -0.882 9.988 20.875 1.00 46.56 88 GLN A CA 1
ATOM 668 C C . GLN A 1 88 ? -1.709 9.425 22.021 1.00 46.56 88 GLN A C 1
ATOM 670 O O . GLN A 1 88 ? -2.870 9.790 22.184 1.00 46.56 88 GLN A O 1
ATOM 675 N N . ALA A 1 89 ? -1.105 8.607 22.887 1.00 41.41 89 ALA A N 1
ATOM 676 C CA . ALA A 1 89 ? -1.628 8.474 24.235 1.00 41.41 89 ALA A CA 1
ATOM 677 C C . ALA A 1 89 ? -1.543 9.862 24.880 1.00 41.41 89 ALA A C 1
ATOM 679 O O . ALA A 1 89 ? -0.511 10.231 25.443 1.00 41.41 89 ALA A O 1
ATOM 680 N N . LYS A 1 90 ? -2.602 10.668 24.720 1.00 39.78 90 LYS A N 1
ATOM 681 C CA . LYS A 1 90 ? -2.730 11.982 25.330 1.00 39.78 90 LYS A CA 1
ATOM 682 C C . LYS A 1 90 ? -2.253 11.845 26.762 1.00 39.78 90 LYS A C 1
ATOM 684 O O . LYS A 1 90 ? -2.747 11.007 27.520 1.00 39.78 90 LYS A O 1
ATOM 689 N N . THR A 1 91 ? -1.305 12.700 27.123 1.00 41.53 91 THR A N 1
ATOM 690 C CA . THR A 1 91 ? -1.101 13.159 28.487 1.00 41.53 91 THR A CA 1
ATOM 691 C C . THR A 1 91 ? -2.483 13.480 29.044 1.00 41.53 91 THR A C 1
ATOM 693 O O . THR A 1 91 ? -3.019 14.559 28.796 1.00 41.53 91 THR A O 1
ATOM 696 N N . TYR A 1 92 ? -3.114 12.511 29.711 1.00 39.56 92 TYR A N 1
ATOM 697 C CA . TYR A 1 92 ? -4.403 12.693 30.355 1.00 39.56 92 TYR A CA 1
ATOM 698 C C . TYR A 1 92 ? -4.224 13.906 31.258 1.00 39.56 92 TYR A C 1
ATOM 700 O O . TYR A 1 92 ? -3.389 13.883 32.161 1.00 39.56 92 TYR A O 1
ATOM 708 N N . ALA A 1 93 ? -4.917 15.003 30.958 1.00 44.12 93 ALA A N 1
ATOM 709 C CA . ALA A 1 93 ? -4.979 16.150 31.839 1.00 44.12 93 ALA A CA 1
ATOM 710 C C . ALA A 1 93 ? -6.116 15.839 32.815 1.00 44.12 93 ALA A C 1
ATOM 712 O O . ALA A 1 93 ? -7.271 16.095 32.474 1.00 44.12 93 ALA A O 1
ATOM 713 N N . PRO A 1 94 ? -5.837 15.255 33.999 1.00 46.53 94 PRO A N 1
ATOM 714 C CA . PRO A 1 94 ? -6.881 14.871 34.933 1.00 46.53 94 PRO A CA 1
ATOM 715 C C . PRO A 1 94 ? -7.793 16.054 35.219 1.00 46.53 94 PRO A C 1
ATOM 717 O O . PRO A 1 94 ? -7.317 17.189 35.381 1.00 46.53 94 PRO A O 1
ATOM 720 N N . SER A 1 95 ? -9.094 15.774 35.298 1.00 53.22 95 SER A N 1
ATOM 721 C CA . SER A 1 95 ? -10.078 16.723 35.809 1.00 53.22 95 SER A CA 1
ATOM 722 C C . SER A 1 95 ? -9.612 17.261 37.171 1.00 53.22 95 SER A C 1
ATOM 724 O O . SER A 1 95 ? -8.865 16.597 37.894 1.00 53.22 95 SER A O 1
ATOM 726 N N . LEU A 1 96 ? -10.031 18.471 37.559 1.00 60.06 96 LEU A N 1
ATOM 727 C CA . LEU A 1 96 ? -9.660 19.036 38.869 1.00 60.06 96 LEU A CA 1
ATOM 728 C C . LEU A 1 96 ? -9.994 18.081 40.028 1.00 60.06 96 LEU A C 1
ATOM 730 O O . LEU A 1 96 ? -9.267 18.041 41.017 1.00 60.06 96 LEU A O 1
ATOM 734 N N . PHE A 1 97 ? -11.046 17.276 39.877 1.00 60.41 97 PHE A N 1
ATOM 735 C CA . PHE A 1 97 ? -11.437 16.263 40.848 1.00 60.41 97 PHE A CA 1
ATOM 736 C C . PHE A 1 97 ? -10.439 15.095 40.910 1.00 60.41 97 PHE A C 1
ATOM 738 O O . PHE A 1 97 ? -9.979 14.751 41.996 1.00 60.41 97 PHE A O 1
ATOM 745 N N . ASP A 1 98 ? -10.008 14.560 39.763 1.00 49.41 98 ASP A N 1
ATOM 746 C CA . ASP A 1 98 ? -8.979 13.510 39.703 1.00 49.41 98 ASP A CA 1
ATOM 747 C C . ASP A 1 98 ? -7.628 13.986 40.251 1.00 49.41 98 ASP A C 1
ATOM 749 O O . ASP A 1 98 ? -6.914 13.221 40.897 1.00 49.41 98 ASP A O 1
ATOM 753 N N . ARG A 1 99 ? -7.285 15.269 40.060 1.00 57.69 99 ARG A N 1
ATOM 754 C CA . ARG A 1 99 ? -6.077 15.879 40.648 1.00 57.69 99 ARG A CA 1
ATOM 755 C C . ARG A 1 99 ? -6.134 15.911 42.174 1.00 57.69 99 ARG A C 1
ATOM 757 O O . ARG A 1 99 ? -5.126 15.647 42.822 1.00 57.69 99 ARG A O 1
ATOM 764 N N . ILE A 1 100 ? -7.302 16.207 42.747 1.00 64.56 100 ILE A N 1
ATOM 765 C CA . ILE A 1 100 ? -7.512 16.215 44.202 1.00 64.56 100 ILE A CA 1
ATOM 766 C C . ILE A 1 100 ? -7.435 14.787 44.757 1.00 64.56 100 ILE A C 1
ATOM 768 O O . ILE A 1 100 ? -6.774 14.559 45.768 1.00 64.56 100 ILE A O 1
ATOM 772 N N . VAL A 1 101 ? -8.033 13.808 44.072 1.00 60.50 101 VAL A N 1
ATOM 773 C CA . VAL A 1 101 ? -7.965 12.393 44.472 1.00 60.50 101 VAL A CA 1
ATOM 774 C C . VAL A 1 101 ? -6.533 11.854 44.373 1.00 60.50 101 VAL A C 1
ATOM 776 O O . VAL A 1 101 ? -6.082 11.148 45.276 1.00 60.50 101 VAL A O 1
ATOM 779 N N . ALA A 1 102 ? -5.775 12.223 43.338 1.00 55.56 102 ALA A N 1
ATOM 780 C CA . ALA A 1 102 ? -4.366 11.850 43.195 1.00 55.56 102 ALA A CA 1
ATOM 781 C C . ALA A 1 102 ? -3.476 12.472 44.290 1.00 55.56 102 ALA A C 1
ATOM 783 O O . ALA A 1 102 ? -2.602 11.795 44.829 1.00 55.56 102 ALA A O 1
ATOM 784 N N . LEU A 1 103 ? -3.740 13.728 44.676 1.00 60.31 103 LEU A N 1
ATOM 785 C CA . LEU A 1 103 ? -3.019 14.421 45.751 1.00 60.31 103 LEU A CA 1
ATOM 786 C C . LEU A 1 103 ? -3.264 13.772 47.125 1.00 60.31 103 LEU A C 1
ATOM 788 O O . LEU A 1 103 ? -2.343 13.667 47.929 1.00 60.31 103 LEU A O 1
ATOM 792 N N . ILE A 1 104 ? -4.492 13.312 47.385 1.00 62.16 104 ILE A N 1
ATOM 793 C CA . ILE A 1 104 ? -4.864 12.652 48.649 1.00 62.16 104 ILE A CA 1
ATOM 794 C C . ILE A 1 104 ? -4.380 11.191 48.685 1.00 62.16 104 ILE A C 1
ATOM 796 O O . ILE A 1 104 ? -4.106 10.665 49.760 1.00 62.16 104 ILE A O 1
ATOM 800 N N . SER A 1 105 ? -4.246 10.531 47.529 1.00 54.88 105 SER A N 1
ATOM 801 C CA . SER A 1 105 ? -3.886 9.106 47.446 1.00 54.88 105 SER A CA 1
ATOM 802 C C . SER A 1 105 ? -2.384 8.815 47.329 1.00 54.88 105 SER A C 1
ATOM 804 O O . SER A 1 105 ? -2.023 7.641 47.303 1.00 54.88 105 SER A O 1
ATOM 806 N N . LEU A 1 106 ? -1.505 9.833 47.264 1.00 52.66 106 LEU A N 1
ATOM 807 C CA . LEU A 1 106 ? -0.035 9.688 47.119 1.00 52.66 106 LEU A CA 1
ATOM 808 C C . LEU A 1 106 ? 0.400 8.772 45.949 1.00 52.66 106 LEU A C 1
ATOM 810 O O . LEU A 1 106 ? 1.543 8.324 45.880 1.00 52.66 106 LEU A O 1
ATOM 814 N N . SER A 1 107 ? -0.503 8.499 45.007 1.00 42.75 107 SER A N 1
ATOM 815 C CA . SER A 1 107 ? -0.280 7.619 43.865 1.00 42.75 107 SER A CA 1
ATOM 816 C C . SER A 1 107 ? 0.335 8.426 42.722 1.00 42.75 107 SER A C 1
ATOM 818 O O . SER A 1 107 ? -0.387 8.991 41.896 1.00 42.75 107 SER A O 1
ATOM 820 N N . THR A 1 108 ? 1.662 8.461 42.617 1.00 41.97 108 THR A N 1
ATOM 821 C CA . THR A 1 108 ? 2.317 8.904 41.379 1.00 41.97 108 THR A CA 1
ATOM 822 C C . THR A 1 108 ? 2.154 7.815 40.323 1.00 41.97 108 THR A C 1
ATOM 824 O O . THR A 1 108 ? 2.807 6.774 40.393 1.00 41.97 108 THR A O 1
ATOM 827 N N . ARG A 1 109 ? 1.262 8.024 39.345 1.00 41.31 109 ARG A N 1
ATOM 828 C CA . ARG A 1 109 ? 1.211 7.145 38.171 1.00 41.31 109 ARG A CA 1
ATOM 829 C C . ARG A 1 109 ? 2.408 7.446 37.277 1.00 41.31 109 ARG A C 1
ATOM 831 O O . ARG A 1 109 ? 2.670 8.602 36.961 1.00 41.31 109 ARG A O 1
ATOM 838 N N . VAL A 1 110 ? 3.114 6.387 36.897 1.00 35.69 110 VAL A N 1
ATOM 839 C CA . VAL A 1 110 ? 4.224 6.419 35.943 1.00 35.69 110 VAL A CA 1
ATOM 840 C C . VAL A 1 110 ? 3.686 6.905 34.597 1.00 35.69 110 VAL A C 1
ATOM 842 O O . VAL A 1 110 ? 2.798 6.282 34.018 1.00 35.69 110 VAL A O 1
ATOM 845 N N . GLN A 1 111 ? 4.195 8.048 34.139 1.00 35.97 111 GLN A N 1
ATOM 846 C CA . GLN A 1 111 ? 4.023 8.537 32.775 1.00 35.97 111 GLN A CA 1
ATOM 847 C C . GLN A 1 111 ? 4.752 7.576 31.837 1.00 35.97 111 GLN A C 1
ATOM 849 O O . GLN A 1 111 ? 5.954 7.367 31.987 1.00 35.97 111 GLN A O 1
ATOM 854 N N . ALA A 1 112 ? 4.029 6.979 30.891 1.00 32.06 112 ALA A N 1
ATOM 855 C CA . ALA A 1 112 ? 4.673 6.341 29.756 1.00 32.06 112 ALA A CA 1
ATOM 856 C C . ALA A 1 112 ? 5.202 7.464 28.858 1.00 32.06 112 ALA A C 1
ATOM 858 O O . ALA A 1 112 ? 4.427 8.184 28.231 1.00 32.06 112 ALA A O 1
ATOM 859 N N . GLU A 1 113 ? 6.515 7.663 28.875 1.00 32.69 113 GLU A N 1
ATOM 860 C CA . GLU A 1 113 ? 7.210 8.425 27.842 1.00 32.69 113 GLU A CA 1
ATOM 861 C C . GLU A 1 113 ? 6.900 7.750 26.492 1.00 32.69 113 GLU A C 1
ATOM 863 O O . GLU A 1 113 ? 6.910 6.512 26.432 1.00 32.69 113 GLU A O 1
ATOM 868 N N . PRO A 1 114 ? 6.557 8.500 25.427 1.00 37.62 114 PRO A N 1
ATOM 869 C CA . PRO A 1 114 ? 6.340 7.888 24.124 1.00 37.62 114 PRO A CA 1
ATOM 870 C C . PRO A 1 114 ? 7.604 7.103 23.738 1.00 37.62 114 PRO A C 1
ATOM 872 O O . PRO A 1 114 ? 8.711 7.600 23.973 1.00 37.62 114 PRO A O 1
ATOM 875 N N . PRO A 1 115 ? 7.481 5.886 23.173 1.00 36.03 115 PRO A N 1
ATOM 876 C CA . PRO A 1 115 ? 8.641 5.109 22.768 1.00 36.03 115 PRO A CA 1
ATOM 877 C C . PRO A 1 115 ? 9.533 5.940 21.850 1.00 36.03 115 PRO A C 1
ATOM 879 O O . PRO A 1 115 ? 9.090 6.464 20.825 1.00 36.03 115 PRO A O 1
ATOM 882 N N . THR A 1 116 ? 10.801 6.060 22.219 1.00 36.44 116 THR A N 1
ATOM 883 C CA . THR A 1 116 ? 11.837 6.595 21.345 1.00 36.44 116 THR A CA 1
ATOM 884 C C . THR A 1 116 ? 11.922 5.708 20.100 1.00 36.44 116 THR A C 1
ATOM 886 O O . THR A 1 116 ? 12.199 4.517 20.207 1.00 36.44 116 THR A O 1
ATOM 889 N N . GLY A 1 117 ? 11.645 6.263 18.914 1.00 42.31 117 GLY A N 1
ATOM 890 C CA . GLY A 1 117 ? 11.791 5.519 17.653 1.00 42.31 117 GLY A CA 1
ATOM 891 C C . GLY A 1 117 ? 10.796 5.834 16.536 1.00 42.31 117 GLY A C 1
ATOM 892 O O . GLY A 1 117 ? 11.033 5.411 15.409 1.00 42.31 117 GLY A O 1
ATOM 893 N N . LEU A 1 118 ? 9.720 6.591 16.785 1.00 52.66 118 LEU A N 1
ATOM 894 C CA . LEU A 1 118 ? 8.919 7.142 15.685 1.00 52.66 118 LEU A CA 1
ATOM 895 C C . LEU A 1 118 ? 9.652 8.366 15.124 1.00 52.66 118 LEU A C 1
ATOM 897 O O . LEU A 1 118 ? 9.427 9.491 15.557 1.00 52.66 118 LEU A O 1
ATOM 901 N N . SER A 1 119 ? 10.568 8.141 14.185 1.00 54.06 119 SER A N 1
ATOM 902 C CA . SER A 1 119 ? 11.340 9.202 13.520 1.00 54.06 119 SER A CA 1
ATOM 903 C C . SER A 1 119 ? 10.465 10.177 12.718 1.00 54.06 119 SER A C 1
ATOM 905 O O . SER A 1 119 ? 10.944 11.237 12.328 1.00 54.06 119 SER A O 1
ATOM 907 N N . TYR A 1 120 ? 9.206 9.808 12.455 1.00 64.12 120 TYR A N 1
ATOM 908 C CA . TYR A 1 120 ? 8.290 10.507 11.558 1.00 64.12 120 TYR A CA 1
ATOM 909 C C . TYR A 1 120 ? 6.989 10.867 12.279 1.00 64.12 120 TYR A C 1
ATOM 911 O O . TYR A 1 120 ? 6.369 10.022 12.931 1.00 64.12 120 TYR A O 1
ATOM 919 N N . GLN A 1 121 ? 6.571 12.125 12.149 1.00 75.12 121 GLN A N 1
ATOM 920 C CA . GLN A 1 121 ? 5.319 12.622 12.710 1.00 75.12 121 GLN A CA 1
ATOM 921 C C . GLN A 1 121 ? 4.162 12.282 11.764 1.00 75.12 121 GLN A C 1
ATOM 923 O O . GLN A 1 121 ? 4.024 12.892 10.711 1.00 75.12 121 GLN A O 1
ATOM 928 N N . ILE A 1 122 ? 3.338 11.305 12.147 1.00 81.75 122 ILE A N 1
ATOM 929 C CA . ILE A 1 122 ? 2.092 10.974 11.440 1.00 81.75 122 ILE A CA 1
ATOM 930 C C . ILE A 1 122 ? 1.173 12.199 11.474 1.00 81.75 122 ILE A C 1
ATOM 932 O O . ILE A 1 122 ? 1.006 12.803 12.537 1.00 81.75 122 ILE A O 1
ATOM 936 N N . ASP A 1 123 ? 0.552 12.525 10.343 1.00 85.88 123 ASP A N 1
ATOM 937 C CA . ASP A 1 123 ? -0.379 13.651 10.205 1.00 85.88 123 ASP A CA 1
ATOM 938 C C . ASP A 1 123 ? -1.772 13.243 9.701 1.00 85.88 123 ASP A C 1
ATOM 940 O O . ASP A 1 123 ? -2.749 13.948 9.948 1.00 85.88 123 ASP A O 1
ATOM 944 N N . THR A 1 124 ? -1.889 12.086 9.045 1.00 89.56 124 THR A N 1
ATOM 945 C CA . THR A 1 124 ? -3.152 11.588 8.497 1.00 89.56 124 THR A CA 1
ATOM 946 C C . THR A 1 124 ? -3.291 10.090 8.730 1.00 89.56 124 THR A C 1
ATOM 948 O O . THR A 1 124 ? -2.357 9.323 8.530 1.00 89.56 124 THR A O 1
ATOM 951 N N . ILE A 1 125 ? -4.480 9.645 9.125 1.00 90.00 125 ILE A N 1
ATOM 952 C CA . ILE A 1 125 ? -4.836 8.232 9.263 1.00 90.00 125 ILE A CA 1
ATOM 953 C C . ILE A 1 125 ? -6.079 7.986 8.424 1.00 90.00 125 ILE A C 1
ATOM 955 O O . ILE A 1 125 ? -7.091 8.667 8.587 1.00 90.00 125 ILE A O 1
ATOM 959 N N . VAL A 1 126 ? -6.008 7.000 7.541 1.00 92.88 126 VAL A N 1
ATOM 960 C CA . VAL A 1 126 ? -7.128 6.552 6.720 1.00 92.88 126 VAL A CA 1
ATOM 961 C C . VAL A 1 126 ? -7.532 5.165 7.182 1.00 92.88 126 VAL A C 1
ATOM 963 O O . VAL A 1 126 ? -6.711 4.253 7.260 1.00 92.88 126 VAL A O 1
ATOM 966 N N . ILE A 1 127 ? -8.811 5.011 7.487 1.00 93.75 127 ILE A N 1
ATOM 967 C CA . ILE A 1 127 ? -9.409 3.753 7.908 1.00 93.75 127 ILE A CA 1
ATOM 968 C C . ILE A 1 127 ? -10.413 3.362 6.847 1.00 93.75 127 ILE A C 1
ATOM 970 O O . ILE A 1 127 ? -11.347 4.113 6.583 1.00 93.75 127 ILE A O 1
ATOM 974 N N . SER A 1 128 ? -10.221 2.195 6.255 1.00 94.69 128 SER A N 1
ATOM 975 C CA . SER A 1 128 ? -11.106 1.634 5.239 1.00 94.69 128 SER A CA 1
ATOM 976 C C . SER A 1 128 ? -11.668 0.313 5.739 1.00 94.69 128 SER A C 1
ATOM 978 O O . SER A 1 128 ? -10.937 -0.530 6.260 1.00 94.69 128 SER A O 1
ATOM 980 N N . VAL A 1 129 ? -12.972 0.126 5.581 1.00 95.69 129 VAL A N 1
ATOM 981 C CA . VAL A 1 129 ? -13.657 -1.128 5.894 1.00 95.69 129 VAL A CA 1
ATOM 982 C C . VAL A 1 129 ? -14.222 -1.685 4.607 1.00 95.69 129 VAL A C 1
ATOM 984 O O . VAL A 1 129 ? -14.937 -0.988 3.887 1.00 95.69 129 VAL A O 1
ATOM 987 N N . SER A 1 130 ? -13.925 -2.949 4.327 1.00 95.31 130 SER A N 1
ATOM 988 C CA . SER A 1 130 ? -14.429 -3.640 3.144 1.00 95.31 130 SER A CA 1
ATOM 989 C C . SER A 1 130 ? -15.115 -4.953 3.500 1.00 95.31 130 SER A C 1
ATOM 991 O O . SER A 1 130 ? -14.812 -5.580 4.515 1.00 95.31 130 SER A O 1
ATOM 993 N N . SER A 1 131 ? -16.053 -5.371 2.654 1.00 95.06 131 SER A N 1
ATOM 994 C CA . SER A 1 131 ? -16.704 -6.680 2.726 1.00 95.06 131 SER A CA 1
ATOM 995 C C . SER A 1 131 ? -16.849 -7.241 1.317 1.00 95.06 131 SER A C 1
ATOM 997 O O . SER A 1 131 ? -17.279 -6.538 0.405 1.00 95.06 131 SER A O 1
ATOM 999 N N . GLY A 1 132 ? -16.415 -8.487 1.103 1.00 87.56 132 GLY A N 1
ATOM 1000 C CA . GLY A 1 132 ? -16.416 -9.102 -0.231 1.00 87.56 132 GLY A CA 1
ATOM 1001 C C . GLY A 1 132 ? -15.608 -8.330 -1.287 1.00 87.56 132 GLY A C 1
ATOM 1002 O O . GLY A 1 132 ? -15.908 -8.431 -2.472 1.00 87.56 132 GLY A O 1
ATOM 1003 N N . GLY A 1 133 ? -14.619 -7.532 -0.866 1.00 80.69 133 GLY A N 1
ATOM 1004 C CA . GLY A 1 133 ? -13.809 -6.680 -1.746 1.00 80.69 133 GLY A CA 1
ATOM 1005 C C . GLY A 1 133 ? -14.442 -5.334 -2.119 1.00 80.69 133 GLY A C 1
ATOM 1006 O O . GLY A 1 133 ? -13.800 -4.549 -2.809 1.00 80.69 133 GLY A O 1
ATOM 1007 N N . ALA A 1 134 ? -15.662 -5.038 -1.661 1.00 87.25 134 ALA A N 1
ATOM 1008 C CA . ALA A 1 134 ? -16.293 -3.732 -1.834 1.00 87.25 134 ALA A CA 1
ATOM 1009 C C . ALA A 1 134 ? -16.067 -2.845 -0.603 1.00 87.25 134 ALA A C 1
ATOM 1011 O O . ALA A 1 134 ? -16.146 -3.321 0.533 1.00 87.25 134 ALA A O 1
ATOM 1012 N N . GLU A 1 135 ? -15.812 -1.555 -0.826 1.00 94.19 135 GLU A N 1
ATOM 1013 C CA . GLU A 1 135 ? -15.731 -0.557 0.242 1.00 94.19 135 GLU A CA 1
ATOM 1014 C C . GLU A 1 135 ? -17.105 -0.354 0.894 1.00 94.19 135 GLU A C 1
ATOM 1016 O O . GLU A 1 135 ? -18.119 -0.194 0.215 1.00 94.19 135 GLU A O 1
ATOM 1021 N N . VAL A 1 136 ? -17.125 -0.369 2.225 1.00 94.62 136 VAL A N 1
ATOM 1022 C CA . VAL A 1 136 ? -18.323 -0.162 3.049 1.00 94.62 136 VAL A CA 1
ATOM 1023 C C . VAL A 1 136 ? -18.292 1.221 3.682 1.00 94.62 136 VAL A C 1
ATOM 1025 O O . VAL A 1 136 ? -19.277 1.954 3.632 1.00 94.62 136 VAL A O 1
ATOM 1028 N N . VAL A 1 137 ? -17.163 1.573 4.297 1.00 95.38 137 VAL A N 1
ATOM 1029 C CA . VAL A 1 137 ? -16.952 2.882 4.912 1.00 95.38 137 VAL A CA 1
ATOM 1030 C C . VAL A 1 137 ? -15.474 3.233 4.878 1.00 95.38 137 VAL A C 1
ATOM 1032 O O . VAL A 1 137 ? -14.621 2.382 5.136 1.00 95.38 137 VAL A O 1
ATOM 1035 N N . THR A 1 138 ? -15.198 4.509 4.632 1.00 95.69 138 THR A N 1
ATOM 1036 C CA . THR A 1 138 ? -13.872 5.100 4.785 1.00 95.69 138 THR A CA 1
ATOM 1037 C C . THR A 1 138 ? -13.957 6.306 5.703 1.00 95.69 138 THR A C 1
ATOM 1039 O O . THR A 1 138 ? -14.897 7.101 5.632 1.00 95.69 138 THR A O 1
ATOM 1042 N N . LYS A 1 139 ? -12.972 6.443 6.587 1.00 94.38 139 LYS A N 1
ATOM 1043 C CA . LYS A 1 139 ? -12.834 7.585 7.485 1.00 94.38 139 LYS A CA 1
ATOM 1044 C C . LYS A 1 139 ? -11.396 8.067 7.503 1.00 94.38 139 LYS A C 1
ATOM 1046 O O . LYS A 1 139 ? -10.476 7.275 7.681 1.00 94.38 139 LYS A O 1
ATOM 1051 N N . THR A 1 140 ? -11.238 9.378 7.387 1.00 93.50 140 THR A N 1
ATOM 1052 C CA . THR A 1 140 ? -9.943 10.050 7.471 1.00 93.50 140 THR A CA 1
ATOM 1053 C C . THR A 1 140 ? -9.880 10.875 8.747 1.00 93.50 140 THR A C 1
ATOM 1055 O O . THR A 1 140 ? -10.827 11.587 9.081 1.00 93.50 140 THR A O 1
ATOM 1058 N N . ILE A 1 141 ? -8.761 10.771 9.454 1.00 90.00 141 ILE A N 1
ATOM 1059 C CA . ILE A 1 141 ? -8.451 11.508 10.676 1.00 90.00 141 ILE A CA 1
ATOM 1060 C C . ILE A 1 141 ? -7.166 12.291 10.413 1.00 90.00 141 ILE A C 1
ATOM 1062 O O . ILE A 1 141 ? -6.189 11.710 9.948 1.00 90.00 141 ILE A O 1
ATOM 1066 N N . THR A 1 142 ? -7.162 13.590 10.700 1.00 87.88 142 THR A N 1
ATOM 1067 C CA . THR A 1 142 ? -6.016 14.481 10.464 1.00 87.88 142 THR A CA 1
ATOM 1068 C C . THR A 1 142 ? -5.508 15.101 11.762 1.00 87.88 142 THR A C 1
ATOM 1070 O O . THR A 1 142 ? -6.276 15.295 12.710 1.00 87.88 142 THR A O 1
ATOM 1073 N N . SER A 1 143 ? -4.221 15.445 11.782 1.00 83.31 143 SER A N 1
ATOM 1074 C CA . SER A 1 143 ? -3.538 16.104 12.897 1.00 83.31 143 SER A CA 1
ATOM 1075 C C . SER A 1 143 ? -3.732 17.612 12.943 1.00 83.31 143 SER A C 1
ATOM 1077 O O . SER A 1 143 ? -3.527 18.212 13.995 1.00 83.31 143 SER A O 1
ATOM 1079 N N . ASP A 1 144 ? -4.064 18.233 11.809 1.00 81.25 144 ASP A N 1
ATOM 1080 C CA . ASP A 1 144 ? -4.239 19.679 11.690 1.00 81.25 144 ASP A CA 1
ATOM 1081 C C . ASP A 1 144 ? -5.418 20.033 10.754 1.00 81.25 144 ASP A C 1
ATOM 1083 O O . ASP A 1 144 ? -5.357 19.744 9.557 1.00 81.25 144 ASP A O 1
ATOM 1087 N N . PRO A 1 145 ? -6.508 20.628 11.279 1.00 80.12 145 PRO A N 1
ATOM 1088 C CA . PRO A 1 145 ? -6.789 20.752 12.708 1.00 80.12 145 PRO A CA 1
ATOM 1089 C C . PRO A 1 145 ? -7.002 19.356 13.331 1.00 80.12 145 PRO A C 1
ATOM 1091 O O . PRO A 1 145 ? -7.605 18.491 12.686 1.00 80.12 145 PRO A O 1
ATOM 1094 N N . PRO A 1 146 ? -6.544 19.113 14.574 1.00 76.00 146 PRO A N 1
ATOM 1095 C CA . PRO A 1 146 ? -6.732 17.820 15.217 1.00 76.00 146 PRO A CA 1
ATOM 1096 C C . PRO A 1 146 ? -8.216 17.592 15.516 1.00 76.00 146 PRO A C 1
ATOM 1098 O O . PRO A 1 146 ? -8.911 18.460 16.051 1.00 76.00 146 PRO A O 1
ATOM 1101 N N . SER A 1 147 ? -8.708 16.407 15.163 1.00 80.44 147 SER A N 1
ATOM 1102 C CA . SER A 1 147 ? -10.052 15.955 15.544 1.00 80.44 147 SER A CA 1
ATOM 1103 C C . SER A 1 147 ? -10.064 15.356 16.958 1.00 80.44 147 SER A C 1
ATOM 1105 O O . SER A 1 147 ? -9.019 14.993 17.492 1.00 80.44 147 SER A O 1
ATOM 1107 N N . SER A 1 148 ? -11.246 15.191 17.565 1.00 80.69 148 SER A N 1
ATOM 1108 C CA . SER A 1 148 ? -11.373 14.464 18.842 1.00 80.69 148 SER A CA 1
ATOM 1109 C C . SER A 1 148 ? -10.833 13.036 18.755 1.00 80.69 148 SER A C 1
ATOM 1111 O O . SER A 1 148 ? -10.220 12.551 19.695 1.00 80.69 148 SER A O 1
ATOM 1113 N N . ASP A 1 149 ? -11.017 12.387 17.607 1.00 84.81 149 ASP A N 1
ATOM 1114 C CA . ASP A 1 149 ? -10.580 11.009 17.377 1.00 84.81 149 ASP A CA 1
ATOM 1115 C C . ASP A 1 149 ? -9.051 10.897 17.311 1.00 84.81 149 ASP A C 1
ATOM 1117 O O . ASP A 1 149 ? -8.471 9.921 17.786 1.00 84.81 149 ASP A O 1
ATOM 1121 N N . TRP A 1 150 ? -8.403 11.919 16.740 1.00 81.06 150 TRP A N 1
ATOM 1122 C CA . TRP A 1 150 ? -6.946 12.064 16.751 1.00 81.06 150 TRP A CA 1
ATOM 1123 C C . TRP A 1 150 ? -6.439 12.156 18.189 1.00 81.06 150 TRP A C 1
ATOM 1125 O O . TRP A 1 150 ? -5.615 11.376 18.649 1.00 81.06 150 TRP A O 1
ATOM 1135 N N . ASP A 1 151 ? -7.030 13.085 18.924 1.00 76.00 151 ASP A N 1
ATOM 1136 C CA . ASP A 1 151 ? -6.701 13.396 20.302 1.00 76.00 151 ASP A CA 1
ATOM 1137 C C . ASP A 1 151 ? -6.905 12.224 21.279 1.00 76.00 151 ASP A C 1
ATOM 1139 O O . ASP A 1 151 ? -6.142 12.085 22.238 1.00 76.00 151 ASP A O 1
ATOM 1143 N N . ASP A 1 152 ? -7.937 11.409 21.062 1.00 78.38 152 ASP A N 1
ATOM 1144 C CA . ASP A 1 152 ? -8.289 10.278 21.923 1.00 78.38 152 ASP A CA 1
ATOM 1145 C C . ASP A 1 152 ? -7.564 8.977 21.523 1.00 78.38 152 ASP A C 1
ATOM 1147 O O . ASP A 1 152 ? -7.614 7.992 22.265 1.00 78.38 152 ASP A O 1
ATOM 1151 N N . GLY A 1 153 ? -6.894 8.945 20.362 1.00 76.69 153 GLY A N 1
ATOM 1152 C CA . GLY A 1 153 ? -6.210 7.756 19.838 1.00 76.69 153 GLY A CA 1
ATOM 1153 C C . GLY A 1 153 ? -7.156 6.610 19.452 1.00 76.69 153 GLY A C 1
ATOM 1154 O O . GLY A 1 153 ? -6.734 5.458 19.304 1.00 76.69 153 GLY A O 1
ATOM 1155 N N . GLN A 1 154 ? -8.445 6.908 19.302 1.00 85.94 154 GLN A N 1
ATOM 1156 C CA . GLN A 1 154 ? -9.493 5.952 18.969 1.00 85.94 154 GLN A CA 1
ATOM 1157 C C . GLN A 1 154 ? -10.567 6.617 18.114 1.00 85.94 154 GLN A C 1
ATOM 1159 O O . GLN A 1 154 ? -10.803 7.818 18.197 1.00 85.94 154 GLN A O 1
ATOM 1164 N N . THR A 1 155 ? -11.271 5.824 17.317 1.00 89.81 155 THR A N 1
ATOM 1165 C CA . THR A 1 155 ? -12.387 6.324 16.514 1.00 89.81 155 THR A CA 1
ATOM 1166 C C . THR A 1 155 ? -13.506 5.304 16.433 1.00 89.81 155 THR A C 1
ATOM 1168 O O . THR A 1 155 ? -13.251 4.105 16.483 1.00 89.81 155 THR A O 1
ATOM 1171 N N . SER A 1 156 ? -14.746 5.759 16.271 1.00 92.31 156 SER A N 1
ATOM 1172 C CA . SER A 1 156 ? -15.888 4.875 16.037 1.00 92.31 156 SER A CA 1
ATOM 1173 C C . SER A 1 156 ? -16.439 5.021 14.621 1.00 92.31 156 SER A C 1
ATOM 1175 O O . SER A 1 156 ? -16.505 6.125 14.070 1.00 92.31 156 SER A O 1
ATOM 1177 N N . LEU A 1 157 ? -16.877 3.895 14.067 1.00 94.00 157 LEU A N 1
ATOM 1178 C CA . LEU A 1 157 ? -17.512 3.755 12.762 1.00 94.00 157 LEU A CA 1
ATOM 1179 C C . LEU A 1 157 ? -18.844 3.021 12.927 1.00 94.00 157 LEU A C 1
ATOM 1181 O O . LEU A 1 157 ? -18.962 2.135 13.773 1.00 94.00 157 LEU A O 1
ATOM 1185 N N . GLU A 1 158 ? -19.833 3.369 12.110 1.00 94.56 158 GLU A N 1
ATOM 1186 C CA . GLU A 1 158 ? -21.056 2.578 11.973 1.00 94.56 158 GLU A CA 1
ATOM 1187 C C . GLU A 1 158 ? -20.966 1.748 10.697 1.00 94.56 158 GLU A C 1
ATOM 1189 O O . GLU A 1 158 ? -20.714 2.285 9.619 1.00 94.56 158 GLU A O 1
ATOM 1194 N N . ILE A 1 159 ? -21.163 0.439 10.824 1.00 94.69 159 ILE A N 1
ATOM 1195 C CA . ILE A 1 159 ? -21.151 -0.508 9.707 1.00 94.69 159 ILE A CA 1
ATOM 1196 C C . ILE A 1 159 ? -22.413 -1.369 9.739 1.00 94.69 159 ILE A C 1
ATOM 1198 O O . ILE A 1 159 ? -23.006 -1.518 10.809 1.00 94.69 159 ILE A O 1
ATOM 1202 N N . PRO A 1 160 ? -22.848 -1.943 8.608 1.00 94.88 160 PRO A N 1
ATOM 1203 C CA . PRO A 1 160 ? -23.970 -2.868 8.613 1.00 94.88 160 PRO A CA 1
ATOM 1204 C C . PRO A 1 160 ? -23.710 -4.091 9.504 1.00 94.88 160 PRO A C 1
ATOM 1206 O O . PRO A 1 160 ? -22.571 -4.486 9.752 1.00 94.88 160 PRO A O 1
ATOM 1209 N N . ALA A 1 161 ? -24.786 -4.694 9.991 1.00 93.19 161 ALA A N 1
ATOM 1210 C CA . ALA A 1 161 ? -24.747 -5.987 10.648 1.00 93.19 161 ALA A CA 1
ATOM 1211 C C . ALA A 1 161 ? -24.407 -7.096 9.640 1.00 93.19 161 ALA A C 1
ATOM 1213 O O . ALA A 1 161 ? -24.770 -7.029 8.465 1.00 93.19 161 ALA A O 1
ATOM 1214 N N . GLY A 1 162 ? -23.761 -8.154 10.122 1.00 92.56 162 GLY A N 1
ATOM 1215 C CA . GLY A 1 162 ? -23.263 -9.255 9.302 1.00 92.56 162 GLY A CA 1
ATOM 1216 C C . GLY A 1 162 ? -21.744 -9.233 9.212 1.00 92.56 162 GLY A C 1
ATOM 1217 O O . GLY A 1 162 ? -21.080 -8.908 10.193 1.00 92.56 162 GLY A O 1
ATOM 1218 N N . GLY A 1 163 ? -21.204 -9.623 8.063 1.00 91.06 163 GLY A N 1
ATOM 1219 C CA . GLY A 1 163 ? -19.773 -9.781 7.823 1.00 91.06 163 GLY A CA 1
ATOM 1220 C C . GLY A 1 163 ? -19.510 -10.831 6.738 1.00 91.06 163 GLY A C 1
ATOM 1221 O O . GLY A 1 163 ? -20.460 -11.321 6.118 1.00 91.06 163 GLY A O 1
ATOM 1222 N N . PRO A 1 164 ? -18.241 -11.190 6.494 1.00 95.25 164 PRO A N 1
ATOM 1223 C CA . PRO A 1 164 ? -17.046 -10.700 7.182 1.00 95.25 164 PRO A CA 1
ATOM 1224 C C . PRO A 1 164 ? -16.638 -9.288 6.747 1.00 95.25 164 PRO A C 1
ATOM 1226 O O . PRO A 1 164 ? -16.905 -8.868 5.616 1.00 95.25 164 PRO A O 1
ATOM 1229 N N . TYR A 1 165 ? -15.959 -8.576 7.645 1.00 95.50 165 TYR A N 1
ATOM 1230 C CA . TYR A 1 165 ? -15.362 -7.266 7.395 1.00 95.50 165 TYR A CA 1
ATOM 1231 C C . TYR A 1 165 ? -13.844 -7.317 7.545 1.00 95.50 165 TYR A C 1
ATOM 1233 O O . TYR A 1 165 ? -13.325 -7.885 8.507 1.00 95.50 165 TYR A O 1
ATOM 1241 N N . LEU A 1 166 ? -13.141 -6.671 6.616 1.00 93.94 166 LEU A N 1
ATOM 1242 C CA . LEU A 1 166 ? -11.720 -6.369 6.728 1.00 93.94 166 LEU A CA 1
ATOM 1243 C C . LEU A 1 166 ? -11.554 -4.884 7.038 1.00 93.94 166 LEU A C 1
ATOM 1245 O O . LEU A 1 166 ? -11.938 -4.031 6.237 1.00 93.94 166 LEU A O 1
ATOM 1249 N N . PHE A 1 167 ? -10.953 -4.596 8.185 1.00 93.94 167 PHE A N 1
ATOM 1250 C CA . PHE A 1 167 ? -10.547 -3.260 8.592 1.00 93.94 167 PHE A CA 1
ATOM 1251 C C . PHE A 1 167 ? -9.095 -3.051 8.202 1.00 93.94 167 PHE A C 1
ATOM 1253 O O . PHE A 1 167 ? -8.235 -3.845 8.575 1.00 93.94 167 PHE A O 1
ATOM 1260 N N . THR A 1 168 ? -8.833 -1.978 7.469 1.00 92.12 168 THR A N 1
ATOM 1261 C CA . THR A 1 168 ? -7.494 -1.536 7.087 1.00 92.12 168 THR A CA 1
ATOM 1262 C C . THR A 1 168 ? -7.265 -0.148 7.649 1.00 92.12 168 THR A C 1
ATOM 1264 O O . THR A 1 168 ? -8.080 0.746 7.440 1.00 92.12 168 THR A O 1
ATOM 1267 N N . VAL A 1 169 ? -6.165 0.029 8.368 1.00 90.88 169 VAL A N 1
ATOM 1268 C CA . VAL A 1 169 ? -5.716 1.321 8.884 1.00 90.88 169 VAL A CA 1
ATOM 1269 C C . VAL A 1 169 ? -4.384 1.630 8.229 1.00 90.88 169 VAL A C 1
ATOM 1271 O O . VAL A 1 169 ? -3.475 0.810 8.296 1.00 90.88 169 VAL A O 1
ATOM 1274 N N . VAL A 1 170 ? -4.269 2.800 7.606 1.00 90.38 170 VAL A N 1
ATOM 1275 C CA . VAL A 1 170 ? -3.026 3.292 7.005 1.00 90.38 170 VAL A CA 1
ATOM 1276 C C . VAL A 1 170 ? -2.734 4.676 7.556 1.00 90.38 170 VAL A C 1
ATOM 1278 O O . VAL A 1 170 ? -3.581 5.568 7.490 1.00 90.38 170 VAL A O 1
ATOM 1281 N N . ALA A 1 171 ? -1.534 4.855 8.092 1.00 88.06 171 ALA A N 1
ATOM 1282 C CA . ALA A 1 171 ? -1.056 6.126 8.596 1.00 88.06 171 ALA A CA 1
ATOM 1283 C C . ALA A 1 171 ? -0.022 6.728 7.639 1.00 88.06 171 ALA A C 1
ATOM 1285 O O . ALA A 1 171 ? 0.929 6.063 7.205 1.00 88.06 171 ALA A O 1
ATOM 1286 N N . TRP A 1 172 ? -0.222 8.007 7.360 1.00 87.88 172 TRP A N 1
ATOM 1287 C CA . TRP A 1 172 ? 0.554 8.821 6.448 1.00 87.88 172 TRP A CA 1
ATOM 1288 C C . TRP A 1 172 ? 1.302 9.910 7.208 1.00 87.88 172 TRP A C 1
ATOM 1290 O O . TRP A 1 172 ? 0.930 10.296 8.320 1.00 87.88 172 TRP A O 1
ATOM 1300 N N . TYR A 1 173 ? 2.370 10.386 6.589 1.00 83.31 173 TYR A N 1
ATOM 1301 C CA . TYR A 1 173 ? 3.151 11.513 7.069 1.00 83.31 173 TYR A CA 1
ATOM 1302 C C . TYR A 1 173 ? 3.480 12.427 5.886 1.00 83.31 173 TYR A C 1
ATOM 1304 O O . TYR A 1 173 ? 3.840 11.931 4.811 1.00 83.31 173 TYR A O 1
ATOM 1312 N N . THR A 1 174 ? 3.369 13.742 6.096 1.00 82.19 174 THR A N 1
ATOM 1313 C CA . THR A 1 174 ? 3.699 14.756 5.092 1.00 82.19 174 THR A CA 1
ATOM 1314 C C . THR A 1 174 ? 4.865 15.632 5.545 1.00 82.19 174 THR A C 1
ATOM 1316 O O . THR A 1 174 ? 4.697 16.610 6.270 1.00 82.19 174 THR A O 1
ATOM 1319 N N . GLN A 1 175 ? 6.071 15.312 5.085 1.00 71.94 175 GLN A N 1
ATOM 1320 C CA . GLN A 1 175 ? 7.230 16.211 5.121 1.00 71.94 175 GLN A CA 1
ATOM 1321 C C . GLN A 1 175 ? 8.021 15.923 3.847 1.00 71.94 175 GLN A C 1
ATOM 1323 O O . GLN A 1 175 ? 8.507 14.813 3.637 1.00 71.94 175 GLN A O 1
ATOM 1328 N N . ASP A 1 176 ? 8.040 16.918 2.961 1.00 74.44 176 ASP A N 1
ATOM 1329 C CA . ASP A 1 176 ? 8.627 16.862 1.614 1.00 74.44 176 ASP A CA 1
ATOM 1330 C C . ASP A 1 176 ? 7.943 15.882 0.631 1.00 74.44 176 ASP A C 1
ATOM 1332 O O . ASP A 1 176 ? 8.502 15.519 -0.400 1.00 74.44 176 ASP A O 1
ATOM 1336 N N . GLY A 1 177 ? 6.710 15.469 0.934 1.00 78.06 177 GLY A N 1
ATOM 1337 C CA . GLY A 1 177 ? 5.882 14.539 0.156 1.00 78.06 177 GLY A CA 1
ATOM 1338 C C . GLY A 1 177 ? 4.906 13.807 1.077 1.00 78.06 177 GLY A C 1
ATOM 1339 O O . GLY A 1 177 ? 5.049 13.916 2.291 1.00 78.06 177 GLY A O 1
ATOM 1340 N N . THR A 1 178 ? 3.918 13.096 0.532 1.00 81.75 178 THR A N 1
ATOM 1341 C CA . THR A 1 178 ? 2.943 12.322 1.321 1.00 81.75 178 THR A CA 1
ATOM 1342 C C . THR A 1 178 ? 3.289 10.845 1.231 1.00 81.75 178 THR A C 1
ATOM 1344 O O . THR A 1 178 ? 3.200 10.274 0.150 1.00 81.75 178 THR A O 1
ATOM 1347 N N . TYR A 1 179 ? 3.660 10.245 2.363 1.00 82.75 179 TYR A N 1
ATOM 1348 C CA . TYR A 1 179 ? 4.217 8.893 2.397 1.00 82.75 179 TYR A CA 1
ATOM 1349 C C . TYR A 1 179 ? 3.424 7.958 3.313 1.00 82.75 179 TYR A C 1
ATOM 1351 O O . TYR A 1 179 ? 3.054 8.354 4.426 1.00 82.75 179 TYR A O 1
ATOM 1359 N N . LYS A 1 180 ? 3.215 6.703 2.894 1.00 86.12 180 LYS A N 1
ATOM 1360 C CA . LYS A 1 180 ? 2.647 5.638 3.745 1.00 86.12 180 LYS A CA 1
ATOM 1361 C C . LYS A 1 180 ? 3.741 5.058 4.629 1.00 86.12 180 LYS A C 1
ATOM 1363 O O . LYS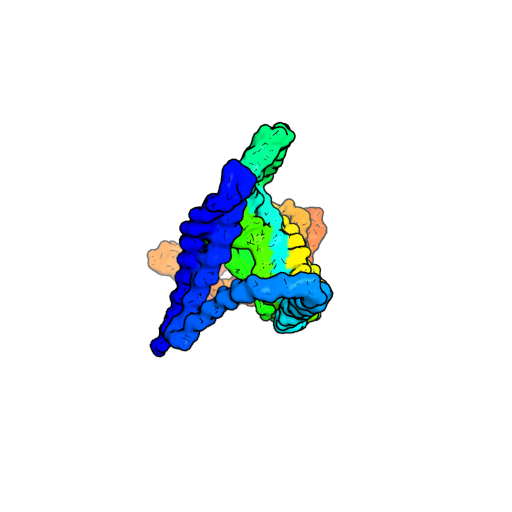 A 1 180 ? 4.778 4.622 4.140 1.00 86.12 180 LYS A O 1
ATOM 1368 N N . ARG A 1 181 ? 3.527 5.020 5.948 1.00 81.06 181 ARG A N 1
ATOM 1369 C CA . ARG A 1 181 ? 4.564 4.530 6.881 1.00 81.06 181 ARG A CA 1
ATOM 1370 C C . ARG A 1 181 ? 4.104 3.464 7.846 1.00 81.06 181 ARG A C 1
ATOM 1372 O O . ARG A 1 181 ? 4.909 2.614 8.220 1.00 81.06 181 ARG A O 1
ATOM 1379 N N . TYR A 1 182 ? 2.837 3.491 8.237 1.00 84.81 182 TYR A N 1
ATOM 1380 C CA . TYR A 1 182 ? 2.297 2.505 9.162 1.00 84.81 182 TYR A CA 1
ATOM 1381 C C . TYR A 1 182 ? 0.998 1.935 8.628 1.00 84.81 182 TYR A C 1
ATOM 1383 O O . TYR A 1 182 ? 0.206 2.644 8.009 1.00 84.81 182 TYR A O 1
ATOM 1391 N N . GLY A 1 183 ? 0.792 0.653 8.890 1.00 87.25 183 GLY A N 1
ATOM 1392 C CA . GLY A 1 183 ? -0.375 -0.087 8.452 1.00 87.25 183 GLY A CA 1
ATOM 1393 C C . GLY A 1 183 ? -0.829 -1.056 9.527 1.00 87.25 183 GLY A C 1
ATOM 1394 O O . GLY A 1 183 ? -0.036 -1.487 10.364 1.00 87.25 183 GLY A O 1
ATOM 1395 N N . GLY A 1 184 ? -2.104 -1.412 9.502 1.00 86.25 184 GLY A N 1
ATOM 1396 C CA . GLY A 1 184 ? -2.671 -2.434 10.365 1.00 86.25 184 GLY A CA 1
ATOM 1397 C C . GLY A 1 184 ? -3.934 -3.013 9.751 1.00 86.25 184 GLY A C 1
ATOM 1398 O O . GLY A 1 184 ? -4.723 -2.298 9.132 1.00 86.25 184 GLY A O 1
ATOM 1399 N N . LEU A 1 185 ? -4.130 -4.314 9.942 1.00 90.62 185 LEU A N 1
ATOM 1400 C CA . LEU A 1 185 ? -5.286 -5.042 9.438 1.00 90.62 185 LEU A CA 1
ATOM 1401 C C . LEU A 1 185 ? -5.957 -5.789 10.582 1.00 90.62 185 LEU A C 1
ATOM 1403 O O . LEU A 1 185 ? -5.291 -6.298 11.485 1.00 90.62 185 LEU A O 1
ATOM 1407 N N . SER A 1 186 ? -7.281 -5.872 10.539 1.00 90.88 186 SER A N 1
ATOM 1408 C CA . SER A 1 186 ? -8.034 -6.724 11.451 1.00 90.88 186 SER A CA 1
ATOM 1409 C C . SER A 1 186 ? -9.297 -7.250 10.785 1.00 90.88 186 SER A C 1
ATOM 1411 O O . SER A 1 186 ? -9.983 -6.530 10.057 1.00 90.88 186 SER A O 1
ATOM 1413 N N . LEU A 1 187 ? -9.579 -8.528 11.018 1.00 91.50 187 LEU A N 1
ATOM 1414 C CA . LEU A 1 187 ? -10.752 -9.214 10.496 1.00 91.50 187 LEU A CA 1
ATOM 1415 C C . LEU A 1 187 ? -11.826 -9.284 11.574 1.00 91.50 187 LEU A C 1
ATOM 1417 O O . LEU A 1 187 ? -11.553 -9.616 12.728 1.00 91.50 187 LEU A O 1
ATOM 1421 N N . LEU A 1 188 ? -13.059 -9.007 11.168 1.00 92.88 188 LEU A N 1
ATOM 1422 C CA . LEU A 1 188 ? -14.243 -9.198 11.986 1.00 92.88 188 LEU A CA 1
ATOM 1423 C C . LEU A 1 188 ? -15.205 -10.113 11.234 1.00 92.88 188 LEU A C 1
ATOM 1425 O O . LEU A 1 188 ? -15.846 -9.691 10.272 1.00 92.88 188 LEU A O 1
ATOM 1429 N N . ASP A 1 189 ? -15.302 -11.365 11.677 1.00 94.06 189 ASP A N 1
ATOM 1430 C CA . ASP A 1 189 ? -16.079 -12.398 10.981 1.00 94.06 189 ASP A CA 1
ATOM 1431 C C . ASP A 1 189 ? -17.563 -12.042 10.869 1.00 94.06 189 ASP A C 1
ATOM 1433 O O . ASP A 1 189 ? -18.188 -12.252 9.831 1.00 94.06 189 ASP A O 1
ATOM 1437 N N . SER A 1 190 ? -18.134 -11.498 11.945 1.00 93.56 190 SER A N 1
ATOM 1438 C CA . SER A 1 190 ? -19.502 -11.000 11.957 1.00 93.56 190 SER A CA 1
ATOM 1439 C C . SER A 1 190 ? -19.734 -10.046 13.127 1.00 93.56 190 SER A C 1
ATOM 1441 O O . SER A 1 190 ? -19.142 -10.198 14.194 1.00 93.56 190 SER A O 1
ATOM 1443 N N . ILE A 1 191 ? -20.672 -9.114 12.962 1.00 94.62 191 ILE A N 1
ATOM 1444 C CA . ILE A 1 191 ? -21.203 -8.264 14.028 1.00 94.62 191 ILE A CA 1
ATOM 1445 C C . ILE A 1 191 ? -22.733 -8.263 14.007 1.00 94.62 191 ILE A C 1
ATOM 1447 O O . ILE A 1 191 ? -23.354 -8.230 12.945 1.00 94.62 191 ILE A O 1
ATOM 1451 N N . ALA A 1 192 ? -23.356 -8.345 15.181 1.00 91.88 192 ALA A N 1
ATOM 1452 C CA . ALA A 1 192 ? -24.807 -8.264 15.299 1.00 91.88 192 ALA A CA 1
ATOM 1453 C C . ALA A 1 192 ? -25.276 -6.806 15.212 1.00 91.88 192 ALA A C 1
ATOM 1455 O O . ALA A 1 192 ? -24.594 -5.894 15.676 1.00 91.88 192 ALA A O 1
ATOM 1456 N N . GLY A 1 193 ? -26.464 -6.584 14.661 1.00 93.00 193 GLY A N 1
ATOM 1457 C CA . GLY A 1 193 ? -27.064 -5.257 14.629 1.00 93.00 193 GLY A CA 1
ATOM 1458 C C . GLY A 1 193 ? -27.355 -4.712 16.026 1.00 93.00 193 GLY A C 1
ATOM 1459 O O . GLY A 1 193 ? -27.735 -5.454 16.932 1.00 93.00 193 GLY A O 1
ATOM 1460 N N . GLY A 1 194 ? -27.115 -3.417 16.215 1.00 87.44 194 GLY A N 1
ATOM 1461 C CA . GLY A 1 194 ? -27.167 -2.742 17.510 1.00 87.44 194 GLY A CA 1
ATOM 1462 C C . GLY A 1 194 ? -26.002 -3.070 18.450 1.00 87.44 194 GLY A C 1
ATOM 1463 O O . GLY A 1 194 ? -25.963 -2.526 19.552 1.00 87.44 194 GLY A O 1
ATOM 1464 N N . ALA A 1 195 ? -25.060 -3.935 18.055 1.00 88.44 195 ALA A N 1
ATOM 1465 C CA . ALA A 1 195 ? -23.892 -4.229 18.874 1.00 88.44 195 ALA A CA 1
ATOM 1466 C C . ALA A 1 195 ? -22.890 -3.069 18.856 1.00 88.44 195 ALA A C 1
ATOM 1468 O O . ALA A 1 195 ? -22.698 -2.401 17.837 1.00 88.44 195 ALA A O 1
ATOM 1469 N N . GLU A 1 196 ? -22.205 -2.890 19.983 1.00 91.25 196 GLU A N 1
ATOM 1470 C CA . GLU A 1 196 ? -21.019 -2.049 20.090 1.00 91.25 196 GLU A CA 1
ATOM 1471 C C . GLU A 1 196 ? -19.820 -2.948 20.388 1.00 91.25 196 GLU A C 1
ATOM 1473 O O . GLU A 1 196 ? -19.842 -3.724 21.346 1.00 91.25 196 GLU A O 1
ATOM 1478 N N . THR A 1 197 ? -18.780 -2.874 19.560 1.00 88.31 197 THR A N 1
ATOM 1479 C CA . THR A 1 197 ? -17.553 -3.656 19.753 1.00 88.31 197 THR A CA 1
ATOM 1480 C C . THR A 1 197 ? -16.320 -2.770 19.682 1.00 88.31 197 THR A C 1
ATOM 1482 O O . THR A 1 197 ? -16.312 -1.749 18.994 1.00 88.31 197 THR A O 1
ATOM 1485 N N . SER A 1 198 ? -15.268 -3.174 20.388 1.00 87.69 198 SER A N 1
ATOM 1486 C CA . SER A 1 198 ? -13.956 -2.539 20.323 1.00 87.69 198 SER A CA 1
ATOM 1487 C C . SER A 1 198 ? -12.988 -3.468 19.603 1.00 87.69 198 SER A C 1
ATOM 1489 O O . SER A 1 198 ? -12.829 -4.623 20.000 1.00 87.69 198 SER A O 1
ATOM 1491 N N . LEU A 1 199 ? -12.365 -2.970 18.538 1.00 86.06 199 LEU A N 1
ATOM 1492 C CA . LEU A 1 199 ? -11.423 -3.704 17.706 1.00 86.06 199 LEU A CA 1
ATOM 1493 C C . LEU A 1 199 ? -10.022 -3.103 17.890 1.00 86.06 199 LEU A C 1
ATOM 1495 O O . LEU A 1 199 ? -9.756 -2.007 17.385 1.00 86.06 199 LEU A O 1
ATOM 1499 N N . PRO A 1 200 ? -9.114 -3.773 18.621 1.00 81.00 200 PRO A N 1
ATOM 1500 C CA . PRO A 1 200 ? -7.726 -3.345 18.662 1.00 81.00 200 PRO A CA 1
ATOM 1501 C C . PRO A 1 200 ? -7.076 -3.654 17.312 1.00 81.00 200 PRO A C 1
ATOM 1503 O O . PRO A 1 200 ? -7.117 -4.796 16.848 1.00 81.00 200 PRO A O 1
ATOM 1506 N N . ILE A 1 201 ? -6.472 -2.647 16.682 1.00 83.12 201 ILE A N 1
ATOM 1507 C CA . ILE A 1 201 ? -5.687 -2.833 15.461 1.00 83.12 201 ILE A CA 1
ATOM 1508 C C . ILE A 1 201 ? -4.239 -2.516 15.801 1.00 83.12 201 ILE A C 1
ATOM 1510 O O . ILE A 1 201 ? -3.882 -1.370 16.066 1.00 83.12 201 ILE A O 1
ATOM 1514 N N . GLN A 1 202 ? -3.402 -3.553 15.820 1.00 76.75 202 GLN A N 1
ATOM 1515 C CA . GLN A 1 202 ? -1.970 -3.373 15.995 1.00 76.75 202 GLN A CA 1
ATOM 1516 C C . GLN A 1 202 ? -1.391 -2.845 14.686 1.00 76.75 202 GLN A C 1
ATOM 1518 O O . GLN A 1 202 ? -1.369 -3.561 13.687 1.00 76.75 202 GLN A O 1
ATOM 1523 N N . MET A 1 203 ? -0.919 -1.602 14.700 1.00 79.56 203 MET A N 1
ATOM 1524 C CA . MET A 1 203 ? -0.178 -1.059 13.570 1.00 79.56 203 MET A CA 1
ATOM 1525 C C . MET A 1 203 ? 1.301 -1.438 13.643 1.00 79.56 203 MET A C 1
ATOM 1527 O O . MET A 1 203 ? 1.883 -1.530 14.731 1.00 79.56 203 MET A O 1
ATOM 1531 N N . GLY A 1 204 ? 1.900 -1.635 12.473 1.00 78.25 204 GLY A N 1
ATOM 1532 C CA . GLY A 1 204 ? 3.322 -1.882 12.268 1.00 78.25 204 GLY A CA 1
ATOM 1533 C C . GLY A 1 204 ? 3.880 -1.026 11.135 1.00 78.25 204 GLY A C 1
ATOM 1534 O O . GLY A 1 204 ? 3.130 -0.377 10.404 1.00 78.25 204 GLY A O 1
ATOM 1535 N N . LEU A 1 205 ? 5.209 -1.005 11.010 1.00 81.56 205 LEU A N 1
ATOM 1536 C CA . LEU A 1 205 ? 5.889 -0.332 9.904 1.00 81.56 205 LEU A CA 1
ATOM 1537 C C . LEU A 1 205 ? 5.533 -1.016 8.584 1.00 81.56 205 LEU A C 1
ATOM 1539 O O . LEU A 1 205 ? 5.607 -2.243 8.476 1.00 81.56 205 LEU A O 1
ATOM 1543 N N . LEU A 1 206 ? 5.163 -0.214 7.594 1.00 85.50 206 LEU A N 1
ATOM 1544 C CA . LEU A 1 206 ? 5.028 -0.670 6.220 1.00 85.50 206 LEU A CA 1
ATOM 1545 C C . LEU A 1 206 ? 6.408 -0.708 5.551 1.00 85.50 206 LEU A C 1
ATOM 1547 O O . LEU A 1 206 ? 7.275 0.091 5.919 1.00 85.50 206 LEU A O 1
ATOM 1551 N N . PRO A 1 207 ? 6.629 -1.623 4.595 1.00 83.06 207 PRO A N 1
ATOM 1552 C CA . PRO A 1 207 ? 7.899 -1.709 3.900 1.00 83.06 207 PRO A CA 1
ATOM 1553 C C . PRO A 1 207 ? 8.253 -0.442 3.131 1.00 83.06 207 PRO A C 1
ATOM 1555 O O . PRO A 1 207 ? 7.377 0.171 2.520 1.00 83.06 207 PRO A O 1
ATOM 1558 N N . ILE A 1 208 ? 9.542 -0.108 3.093 1.00 76.88 208 ILE A N 1
ATOM 1559 C CA . ILE A 1 208 ? 10.076 0.979 2.266 1.00 76.88 208 ILE A CA 1
ATOM 1560 C C . ILE A 1 208 ? 11.267 0.518 1.429 1.00 76.88 208 ILE A C 1
ATOM 1562 O O . ILE A 1 208 ? 12.104 -0.262 1.879 1.00 76.88 208 ILE A O 1
ATOM 1566 N N . GLU A 1 209 ? 11.375 1.028 0.208 1.00 68.25 209 GLU A N 1
ATOM 1567 C CA . GLU A 1 209 ? 12.381 0.562 -0.749 1.00 68.25 209 GLU A CA 1
ATOM 1568 C C . GLU A 1 209 ? 13.815 0.775 -0.324 1.00 68.25 209 GLU A C 1
ATOM 1570 O O . GLU A 1 209 ? 14.580 -0.178 -0.277 1.00 68.25 209 GLU A O 1
ATOM 1575 N N . VAL A 1 210 ? 14.183 1.985 0.074 1.00 64.38 210 VAL A N 1
ATOM 1576 C CA . VAL A 1 210 ? 15.595 2.299 0.317 1.00 64.38 210 VAL A CA 1
ATOM 1577 C C . VAL A 1 210 ? 16.219 1.568 1.514 1.00 64.38 210 VAL A C 1
ATOM 1579 O O . VAL A 1 210 ? 17.445 1.550 1.623 1.00 64.38 210 VAL A O 1
ATOM 1582 N N . SER A 1 211 ? 15.430 0.962 2.411 1.00 72.06 211 SER A N 1
ATOM 1583 C CA . SER A 1 211 ? 15.964 0.205 3.556 1.00 72.06 211 SER A CA 1
ATOM 1584 C C . SER A 1 211 ? 15.600 -1.273 3.585 1.00 72.06 211 SER A C 1
ATOM 1586 O O . SER A 1 211 ? 16.342 -2.042 4.196 1.00 72.06 211 SER A O 1
ATOM 1588 N N . ASP A 1 212 ? 14.484 -1.684 2.973 1.00 79.06 212 ASP A N 1
ATOM 1589 C CA . ASP A 1 212 ? 13.909 -3.004 3.247 1.00 79.06 212 ASP A CA 1
ATOM 1590 C C . ASP A 1 212 ? 14.067 -4.004 2.106 1.00 79.06 212 ASP A C 1
ATOM 1592 O O . ASP A 1 212 ? 13.902 -5.206 2.343 1.00 79.06 212 ASP A O 1
ATOM 1596 N N . TYR A 1 213 ? 14.415 -3.565 0.893 1.00 81.88 213 TYR A N 1
ATOM 1597 C CA . TYR A 1 213 ? 14.755 -4.459 -0.211 1.00 81.88 213 TYR A CA 1
ATOM 1598 C C . TYR A 1 213 ? 15.632 -3.776 -1.265 1.00 81.88 213 TYR A C 1
ATOM 1600 O O . TYR A 1 213 ? 15.742 -2.561 -1.311 1.00 81.88 213 TYR A O 1
ATOM 1608 N N . THR A 1 214 ? 16.265 -4.562 -2.132 1.00 84.94 214 THR A N 1
ATOM 1609 C CA . THR A 1 214 ? 16.892 -4.044 -3.351 1.00 84.94 214 THR A CA 1
ATOM 1610 C C . THR A 1 214 ? 16.152 -4.569 -4.568 1.00 84.94 214 THR A C 1
ATOM 1612 O O . THR A 1 214 ? 15.898 -5.776 -4.664 1.00 84.94 214 THR A O 1
ATOM 1615 N N . PHE A 1 215 ? 15.864 -3.678 -5.509 1.00 85.12 215 PHE A N 1
ATOM 1616 C CA . PHE A 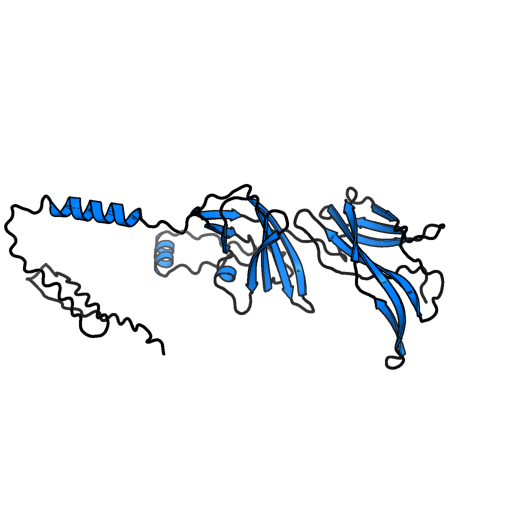1 215 ? 15.332 -4.008 -6.822 1.00 85.12 215 PHE A CA 1
ATOM 1617 C C . PHE A 1 215 ? 16.435 -3.896 -7.872 1.00 85.12 215 PHE A C 1
ATOM 1619 O O . PHE A 1 215 ? 17.216 -2.944 -7.891 1.00 85.12 215 PHE A O 1
ATOM 1626 N N . THR A 1 216 ? 16.546 -4.904 -8.729 1.00 85.50 216 THR A N 1
ATOM 1627 C CA . THR A 1 216 ? 17.481 -4.888 -9.848 1.00 85.50 216 THR A CA 1
ATOM 1628 C C . THR A 1 216 ? 16.828 -5.510 -11.061 1.00 85.50 216 THR A C 1
ATOM 1630 O O . THR A 1 216 ? 16.341 -6.640 -11.019 1.00 85.50 216 THR A O 1
ATOM 1633 N N . LEU A 1 217 ? 16.861 -4.779 -12.165 1.00 83.62 217 LEU A N 1
ATOM 1634 C CA . LEU A 1 217 ? 16.553 -5.330 -13.467 1.00 83.62 217 LEU A CA 1
ATOM 1635 C C . LEU A 1 217 ? 17.782 -6.065 -14.020 1.00 83.62 217 LEU A C 1
ATOM 1637 O O . LEU A 1 217 ? 18.867 -5.499 -14.131 1.00 83.62 217 LEU A O 1
ATOM 1641 N N . VAL A 1 218 ? 17.603 -7.327 -14.389 1.00 81.56 218 VAL A N 1
ATOM 1642 C CA . VAL A 1 218 ? 18.614 -8.189 -15.005 1.00 81.56 218 VAL A CA 1
ATOM 1643 C C . VAL A 1 218 ? 18.107 -8.635 -16.379 1.00 81.56 218 VAL A C 1
ATOM 1645 O O . VAL A 1 218 ? 16.924 -8.909 -16.562 1.00 81.56 218 VAL A O 1
ATOM 1648 N N . ALA A 1 219 ? 18.989 -8.690 -17.372 1.00 70.94 219 ALA A N 1
ATOM 1649 C CA . ALA A 1 219 ? 18.691 -9.252 -18.678 1.00 70.94 219 ALA A CA 1
ATOM 1650 C C . ALA A 1 219 ? 19.177 -10.681 -18.630 1.00 70.94 219 ALA A C 1
ATOM 1652 O O . ALA A 1 219 ? 20.348 -10.927 -18.327 1.00 70.94 219 ALA A O 1
ATOM 1653 N N . ASP A 1 220 ? 18.304 -11.618 -18.977 1.00 63.44 220 ASP A N 1
ATOM 1654 C CA . ASP A 1 220 ? 18.841 -12.853 -19.512 1.00 63.44 220 ASP A CA 1
ATOM 1655 C C . ASP A 1 220 ? 19.345 -12.585 -20.929 1.00 63.44 220 ASP A C 1
ATOM 1657 O O . ASP A 1 220 ? 18.828 -11.748 -21.670 1.00 63.44 220 ASP A O 1
ATOM 1661 N N . THR A 1 221 ? 20.311 -13.387 -21.337 1.00 59.53 221 THR A N 1
ATOM 1662 C CA . THR A 1 221 ? 20.788 -13.537 -22.711 1.00 59.53 221 THR A CA 1
ATOM 1663 C C . THR A 1 221 ? 19.678 -13.800 -23.752 1.00 59.53 221 THR A C 1
ATOM 1665 O O . THR A 1 221 ? 19.958 -13.770 -24.950 1.00 59.53 221 THR A O 1
ATOM 1668 N N . GLY A 1 222 ? 18.422 -14.012 -23.331 1.00 58.97 222 GLY A N 1
ATOM 1669 C CA . GLY A 1 222 ? 17.244 -14.226 -24.171 1.00 58.97 222 GLY A CA 1
ATOM 1670 C C . GLY A 1 222 ? 16.092 -13.245 -23.905 1.00 58.97 222 GLY A C 1
ATOM 1671 O O . GLY A 1 222 ? 15.121 -13.590 -23.242 1.00 58.97 222 GLY A O 1
ATOM 1672 N N . SER A 1 223 ? 16.172 -12.055 -24.504 1.00 75.88 223 SER A N 1
ATOM 1673 C CA . SER A 1 223 ? 15.046 -11.205 -24.954 1.00 75.88 223 SER A CA 1
ATOM 1674 C C . SER A 1 223 ? 14.085 -10.556 -23.943 1.00 75.88 223 SER A C 1
ATOM 1676 O O . SER A 1 223 ? 13.442 -9.585 -24.337 1.00 75.88 223 SER A O 1
ATOM 1678 N N . TYR A 1 224 ? 13.982 -11.014 -22.692 1.00 86.31 224 TYR A N 1
ATOM 1679 C CA . TYR A 1 224 ? 12.987 -10.511 -21.731 1.00 86.31 224 TYR A CA 1
ATOM 1680 C C . TYR A 1 224 ? 13.613 -9.881 -20.477 1.00 86.31 224 TYR A C 1
ATOM 1682 O O . TYR A 1 224 ? 14.653 -10.352 -20.007 1.00 86.31 224 TYR A O 1
ATOM 1690 N N . PRO A 1 225 ? 12.970 -8.855 -19.891 1.00 87.75 225 PRO A N 1
ATOM 1691 C CA . PRO A 1 225 ? 13.365 -8.315 -18.595 1.00 87.75 225 PRO A CA 1
ATOM 1692 C C . PRO A 1 225 ? 13.127 -9.322 -17.458 1.00 87.75 225 PRO A C 1
ATOM 1694 O O . PRO A 1 225 ? 12.040 -9.891 -17.310 1.00 87.75 225 PRO A O 1
ATOM 1697 N N . ILE A 1 226 ? 14.149 -9.516 -16.622 1.00 90.06 226 ILE A N 1
ATOM 1698 C CA . ILE A 1 226 ? 14.066 -10.242 -15.353 1.00 90.06 226 ILE A CA 1
ATOM 1699 C C . ILE A 1 226 ? 14.142 -9.230 -14.217 1.00 90.06 226 ILE A C 1
ATOM 1701 O O . ILE A 1 226 ? 15.101 -8.478 -14.090 1.00 90.06 226 ILE A O 1
ATOM 1705 N N . LEU A 1 227 ? 13.135 -9.236 -13.359 1.00 91.00 227 LEU A N 1
ATOM 1706 C CA . LEU A 1 227 ? 13.076 -8.415 -12.166 1.00 91.00 227 LEU A CA 1
ATOM 1707 C C . LEU A 1 227 ? 13.572 -9.247 -10.987 1.00 91.00 227 LEU A C 1
ATOM 1709 O O . LEU A 1 227 ? 12.971 -10.273 -10.659 1.00 91.00 227 LEU A O 1
ATOM 1713 N N . GLN A 1 228 ? 14.670 -8.822 -10.369 1.00 90.56 228 GLN A N 1
ATOM 1714 C CA . GLN A 1 228 ? 15.253 -9.461 -9.200 1.00 90.56 228 GLN A CA 1
ATOM 1715 C C . GLN A 1 228 ? 15.035 -8.595 -7.960 1.00 90.56 228 GLN A C 1
ATOM 1717 O O . GLN A 1 228 ? 15.338 -7.404 -7.942 1.00 90.56 228 GLN A O 1
ATOM 1722 N N . PHE A 1 229 ? 14.541 -9.231 -6.904 1.00 89.38 229 PHE A N 1
ATOM 1723 C CA . PHE A 1 229 ? 14.230 -8.609 -5.626 1.00 89.38 229 PHE A CA 1
ATOM 1724 C C . PHE A 1 229 ? 15.020 -9.309 -4.533 1.00 89.38 229 PHE A C 1
ATOM 1726 O O . PHE A 1 229 ? 14.980 -10.537 -4.437 1.00 89.38 229 PHE A O 1
ATOM 1733 N N . VAL A 1 230 ? 15.723 -8.553 -3.697 1.00 88.38 230 VAL A N 1
ATOM 1734 C CA . VAL A 1 230 ? 16.413 -9.101 -2.524 1.00 88.38 230 VAL A CA 1
ATOM 1735 C C . VAL A 1 230 ? 15.872 -8.397 -1.288 1.00 88.38 230 VAL A C 1
ATOM 1737 O O . VAL A 1 230 ? 16.127 -7.206 -1.125 1.00 88.38 230 VAL A O 1
ATOM 1740 N N . PRO A 1 231 ? 15.114 -9.077 -0.414 1.00 86.25 231 PRO A N 1
ATOM 1741 C CA . PRO A 1 231 ? 14.684 -8.467 0.831 1.00 86.25 231 PRO A CA 1
ATOM 1742 C C . PRO A 1 231 ? 15.909 -8.202 1.717 1.00 86.25 231 PRO A C 1
ATOM 1744 O O . PRO A 1 231 ? 16.758 -9.072 1.907 1.00 86.25 231 PRO A O 1
ATOM 1747 N N . VAL A 1 232 ? 15.973 -6.999 2.278 1.00 85.25 232 VAL A N 1
ATOM 1748 C CA . VAL A 1 232 ? 16.922 -6.565 3.317 1.00 85.25 232 VAL A CA 1
ATOM 1749 C C . VAL A 1 232 ? 16.284 -6.700 4.715 1.00 85.25 232 VAL A C 1
ATOM 1751 O O . VAL A 1 232 ? 16.979 -6.710 5.730 1.00 85.25 232 VAL A O 1
ATOM 1754 N N . SER A 1 233 ? 14.964 -6.911 4.774 1.00 81.00 233 SER A N 1
ATOM 1755 C CA . SER A 1 233 ? 14.186 -7.096 6.001 1.00 81.00 233 SER A CA 1
ATOM 1756 C C . SER A 1 233 ? 13.296 -8.348 5.961 1.00 81.00 233 SER A C 1
ATOM 1758 O O . SER A 1 233 ? 12.762 -8.721 4.917 1.00 81.00 233 SER A O 1
ATOM 1760 N N . GLN A 1 234 ? 13.066 -8.972 7.125 1.00 82.44 234 GLN A N 1
ATOM 1761 C CA . GLN A 1 234 ? 12.093 -10.070 7.298 1.00 82.44 234 GLN A CA 1
ATOM 1762 C C . GLN A 1 234 ? 10.628 -9.608 7.201 1.00 82.44 234 GLN A C 1
ATOM 1764 O O . GLN A 1 234 ? 9.709 -10.436 7.135 1.00 82.44 234 GLN A O 1
ATOM 1769 N N . ASN A 1 235 ? 10.416 -8.291 7.208 1.00 82.69 235 ASN A N 1
ATOM 1770 C CA . ASN A 1 235 ? 9.095 -7.689 7.119 1.00 82.69 235 ASN A CA 1
ATOM 1771 C C . ASN A 1 235 ? 8.531 -7.780 5.698 1.00 82.69 235 ASN A C 1
ATOM 1773 O O . ASN A 1 235 ? 7.326 -7.682 5.539 1.00 82.69 235 ASN A O 1
ATOM 1777 N N . ILE A 1 236 ? 9.344 -8.020 4.665 1.00 86.00 236 ILE A N 1
ATOM 1778 C CA . ILE A 1 236 ? 8.827 -8.195 3.304 1.00 86.00 236 ILE A CA 1
ATOM 1779 C C . ILE A 1 236 ? 8.170 -9.571 3.162 1.00 86.00 236 ILE A C 1
ATOM 1781 O O . ILE A 1 236 ? 8.806 -10.601 3.389 1.00 86.00 236 ILE A O 1
ATOM 1785 N N . LYS A 1 237 ? 6.899 -9.590 2.757 1.00 90.44 237 LYS A N 1
ATOM 1786 C CA . LYS A 1 237 ? 6.146 -10.809 2.413 1.00 90.44 237 LYS A CA 1
ATOM 1787 C C . LYS A 1 237 ? 5.949 -10.976 0.913 1.00 90.44 237 LYS A C 1
ATOM 1789 O O . LYS A 1 237 ? 5.691 -12.088 0.460 1.00 90.44 237 LYS A O 1
ATOM 1794 N N . GLY A 1 238 ? 6.106 -9.912 0.135 1.00 91.06 238 GLY A N 1
ATOM 1795 C CA . GLY A 1 238 ? 5.990 -9.976 -1.313 1.00 91.06 238 GLY A CA 1
ATOM 1796 C C . GLY A 1 238 ? 6.201 -8.640 -1.999 1.00 91.06 238 GLY A C 1
ATOM 1797 O O . GLY A 1 238 ? 6.595 -7.658 -1.370 1.00 91.06 238 GLY A O 1
ATOM 1798 N N . TYR A 1 239 ? 5.873 -8.622 -3.286 1.00 90.75 239 TYR A N 1
ATOM 1799 C CA . TYR A 1 239 ? 5.969 -7.449 -4.146 1.00 90.75 239 TYR A CA 1
ATOM 1800 C C . TYR A 1 239 ? 4.779 -7.401 -5.109 1.00 90.75 239 TYR A C 1
ATOM 1802 O O . TYR A 1 239 ? 4.379 -8.427 -5.673 1.00 90.75 239 TYR A O 1
ATOM 1810 N N . ILE A 1 240 ? 4.216 -6.215 -5.321 1.00 91.56 240 ILE A N 1
ATOM 1811 C CA . ILE A 1 240 ? 3.285 -5.927 -6.412 1.00 91.56 240 ILE A CA 1
ATOM 1812 C C . ILE A 1 240 ? 4.075 -5.237 -7.514 1.00 91.56 240 ILE A C 1
ATOM 1814 O O . ILE A 1 240 ? 4.768 -4.256 -7.276 1.00 91.56 240 ILE A O 1
ATOM 1818 N N . ILE A 1 241 ? 3.973 -5.773 -8.723 1.00 92.31 241 ILE A N 1
ATOM 1819 C CA . ILE A 1 241 ? 4.719 -5.310 -9.884 1.00 92.31 241 ILE A CA 1
ATOM 1820 C C . ILE A 1 241 ? 3.736 -4.651 -10.837 1.00 92.31 241 ILE A C 1
ATOM 1822 O O . ILE A 1 241 ? 2.766 -5.277 -11.287 1.00 92.31 241 ILE A O 1
ATOM 1826 N N . HIS A 1 242 ? 4.021 -3.400 -11.161 1.00 93.25 242 HIS A N 1
ATOM 1827 C CA . HIS A 1 242 ? 3.331 -2.615 -12.162 1.00 93.25 242 HIS A CA 1
ATOM 1828 C C . HIS A 1 242 ? 4.245 -2.374 -13.359 1.00 93.25 242 HIS A C 1
ATOM 1830 O O . HIS A 1 242 ? 5.463 -2.258 -13.223 1.00 93.25 242 HIS A O 1
ATOM 1836 N N . ARG A 1 243 ? 3.637 -2.285 -14.541 1.00 94.62 243 ARG A N 1
ATOM 1837 C CA . ARG A 1 243 ? 4.327 -1.988 -15.793 1.00 94.62 243 ARG A CA 1
ATOM 1838 C C . ARG A 1 243 ? 3.629 -0.870 -16.546 1.00 94.62 243 ARG A C 1
ATOM 1840 O O . ARG A 1 243 ? 2.403 -0.871 -16.644 1.00 94.62 243 ARG A O 1
ATOM 1847 N N . ALA A 1 244 ? 4.419 0.024 -17.120 1.00 95.25 244 ALA A N 1
ATOM 1848 C CA . ALA A 1 244 ? 3.999 1.012 -18.102 1.00 95.25 244 ALA A CA 1
ATOM 1849 C C . ALA A 1 244 ? 4.871 0.907 -19.358 1.00 95.25 244 ALA A C 1
ATOM 1851 O O . ALA A 1 244 ? 5.930 0.278 -19.353 1.00 95.25 244 ALA A O 1
ATOM 1852 N N . ASN A 1 245 ? 4.442 1.566 -20.428 1.00 93.75 245 ASN A N 1
ATOM 1853 C CA . ASN A 1 245 ? 5.320 1.848 -21.555 1.00 93.75 245 ASN A CA 1
ATOM 1854 C C . ASN A 1 245 ? 6.177 3.064 -21.190 1.00 93.75 245 ASN A C 1
ATOM 1856 O O . ASN A 1 245 ? 5.643 4.076 -20.740 1.00 93.75 245 ASN A O 1
ATOM 1860 N N . ALA A 1 246 ? 7.489 2.963 -21.362 1.00 92.19 246 ALA A N 1
ATOM 1861 C CA . ALA A 1 246 ? 8.458 4.005 -21.058 1.00 92.19 246 ALA A CA 1
ATOM 1862 C C . ALA A 1 246 ? 9.149 4.447 -22.347 1.00 92.19 246 ALA A C 1
ATOM 1864 O O . ALA A 1 246 ? 9.635 3.617 -23.109 1.00 92.19 246 ALA A O 1
ATOM 1865 N N . THR A 1 247 ? 9.206 5.752 -22.599 1.00 91.25 247 THR A N 1
ATOM 1866 C CA . THR A 1 247 ? 9.847 6.318 -23.792 1.00 91.25 247 THR A CA 1
ATOM 1867 C C . THR A 1 247 ? 10.964 7.269 -23.399 1.00 91.25 247 THR A C 1
ATOM 1869 O O . THR A 1 247 ? 10.749 8.211 -22.629 1.00 91.25 247 THR A O 1
ATOM 1872 N N . TYR A 1 248 ? 12.156 7.054 -23.958 1.00 89.56 248 TYR A N 1
ATOM 1873 C CA . TYR A 1 248 ? 13.288 7.945 -23.726 1.00 89.56 248 TYR A CA 1
ATOM 1874 C C . TYR A 1 248 ? 13.096 9.243 -24.510 1.00 89.56 248 TYR A C 1
ATOM 1876 O O . TYR A 1 248 ? 12.980 9.229 -25.738 1.00 89.56 248 TYR A O 1
ATOM 1884 N N . THR A 1 249 ? 13.027 10.367 -23.803 1.00 88.12 249 THR A N 1
ATOM 1885 C CA . THR A 1 249 ? 12.629 11.665 -24.355 1.00 88.12 249 THR A CA 1
ATOM 1886 C C . THR A 1 249 ? 13.713 12.709 -24.110 1.00 88.12 249 THR A C 1
ATOM 1888 O O . THR A 1 249 ? 14.381 12.692 -23.079 1.00 88.12 249 THR A O 1
ATOM 1891 N N . TYR A 1 250 ? 13.886 13.631 -25.060 1.00 89.69 250 TYR A N 1
ATOM 1892 C CA . TYR A 1 250 ? 14.749 14.803 -24.908 1.00 89.69 250 TYR A CA 1
ATOM 1893 C C . TYR A 1 250 ? 13.901 16.065 -24.751 1.00 89.69 250 TYR A C 1
ATOM 1895 O O . TYR A 1 250 ? 13.117 16.400 -25.644 1.00 89.69 250 TYR A O 1
ATOM 1903 N N . ASP A 1 251 ? 14.074 16.778 -23.639 1.00 89.06 251 ASP A N 1
ATOM 1904 C CA . ASP A 1 251 ? 13.504 18.107 -23.458 1.00 89.06 251 ASP A CA 1
ATOM 1905 C C . ASP A 1 251 ? 14.447 19.167 -24.037 1.00 89.06 251 ASP A C 1
ATOM 1907 O O . ASP A 1 251 ? 15.519 19.438 -23.496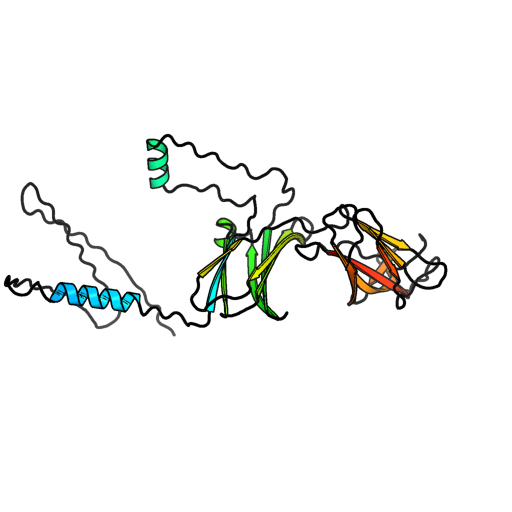 1.00 89.06 251 ASP A O 1
ATOM 1911 N N . SER A 1 252 ? 14.037 19.823 -25.123 1.00 89.88 252 SER A N 1
ATOM 1912 C CA . SER A 1 252 ? 14.835 20.904 -25.713 1.00 89.88 252 SER A CA 1
ATOM 1913 C C . SER A 1 252 ? 14.914 22.168 -24.849 1.00 89.88 252 SER A C 1
ATOM 1915 O O . SER A 1 252 ? 15.862 22.937 -24.996 1.00 89.88 252 SER A O 1
ATOM 1917 N N . PHE A 1 253 ? 13.934 22.403 -23.973 1.00 90.75 253 PHE A N 1
ATOM 1918 C CA . PHE A 1 253 ? 13.889 23.571 -23.097 1.00 90.75 253 PHE A CA 1
ATOM 1919 C C . PHE A 1 253 ? 14.859 23.409 -21.924 1.00 90.75 253 PHE A C 1
ATOM 1921 O O . PHE A 1 253 ? 15.633 24.323 -21.639 1.00 90.75 253 PHE A O 1
ATOM 1928 N N . TYR A 1 254 ? 14.868 22.232 -21.293 1.00 89.50 254 TYR A N 1
ATOM 1929 C CA . TYR A 1 254 ? 15.798 21.916 -20.200 1.00 89.50 254 TYR A CA 1
ATOM 1930 C C . TYR A 1 254 ? 17.146 21.356 -20.675 1.00 89.50 254 TYR A C 1
ATOM 1932 O O . TYR A 1 254 ? 18.068 21.242 -19.870 1.00 89.50 254 TYR A O 1
ATOM 1940 N N . GLN A 1 255 ? 17.280 21.049 -21.971 1.00 90.88 255 GLN A N 1
ATOM 1941 C CA . GLN A 1 255 ? 18.449 20.387 -22.563 1.00 90.88 255 GLN A CA 1
ATOM 1942 C C . GLN A 1 255 ? 18.827 19.100 -21.814 1.00 90.88 255 GLN A C 1
ATOM 1944 O O . GLN A 1 255 ? 20.004 18.807 -21.598 1.00 90.88 255 GLN A O 1
ATOM 1949 N N . SER A 1 256 ? 17.818 18.338 -21.395 1.00 88.81 256 SER A N 1
ATOM 1950 C CA . SER A 1 256 ? 17.975 17.131 -20.587 1.00 88.81 256 SER A CA 1
ATOM 1951 C C . SER A 1 256 ? 17.217 15.958 -21.195 1.00 88.81 256 SER A C 1
ATOM 1953 O O . SER A 1 256 ? 16.211 16.124 -21.887 1.00 88.81 256 SER A O 1
ATOM 1955 N N . TYR A 1 257 ? 17.718 14.754 -20.936 1.00 86.38 257 TYR A N 1
ATOM 1956 C CA . TYR A 1 257 ? 17.030 13.519 -21.276 1.00 86.38 257 TYR A CA 1
ATOM 1957 C C . TYR A 1 257 ? 16.319 12.965 -20.047 1.00 86.38 257 TYR A C 1
ATOM 1959 O O . TYR A 1 257 ? 16.836 13.059 -18.934 1.00 86.38 257 TYR A O 1
ATOM 1967 N N . TYR A 1 258 ? 15.142 12.391 -20.250 1.00 87.31 258 TYR A N 1
ATOM 1968 C CA . TYR A 1 258 ? 14.351 11.780 -19.191 1.00 87.31 258 TYR A CA 1
ATOM 1969 C C . TYR A 1 258 ? 13.460 10.675 -19.755 1.00 87.31 258 TYR A C 1
ATOM 1971 O O . TYR A 1 258 ? 13.218 10.584 -20.962 1.00 87.31 258 TYR A O 1
ATOM 1979 N N . TRP A 1 259 ? 12.963 9.828 -18.864 1.00 88.31 259 TRP A N 1
ATOM 1980 C CA . TRP A 1 259 ? 11.979 8.812 -19.196 1.00 88.31 259 TRP A CA 1
ATOM 1981 C C . TRP A 1 259 ? 10.574 9.372 -19.023 1.00 88.31 259 TRP A C 1
ATOM 1983 O O . TRP A 1 259 ? 10.242 9.930 -17.980 1.00 88.31 259 TRP A O 1
ATOM 1993 N N . SER A 1 260 ? 9.754 9.238 -20.062 1.00 89.69 260 SER A N 1
ATOM 1994 C CA . SER A 1 260 ? 8.321 9.496 -19.984 1.00 89.69 260 SER A CA 1
ATOM 1995 C C . SER A 1 260 ? 7.595 8.165 -19.862 1.00 89.69 260 SER A C 1
ATOM 1997 O O . SER A 1 260 ? 7.769 7.289 -20.711 1.00 89.69 260 SER A O 1
ATOM 1999 N N . TYR A 1 261 ? 6.797 8.016 -18.810 1.00 91.38 261 TYR A N 1
ATOM 2000 C CA . TYR A 1 261 ? 6.035 6.805 -18.537 1.00 91.38 261 TYR A CA 1
ATOM 2001 C C . TYR A 1 261 ? 4.562 6.996 -18.896 1.00 91.38 261 TYR A C 1
ATOM 2003 O O . TYR A 1 261 ? 3.963 8.043 -18.646 1.00 91.38 261 TYR A O 1
ATOM 2011 N N . GLY A 1 262 ? 3.977 5.965 -19.502 1.00 92.31 262 GLY A N 1
ATOM 2012 C CA . GLY A 1 262 ? 2.537 5.838 -19.676 1.00 92.31 262 GLY A CA 1
ATOM 2013 C C . GLY A 1 262 ? 1.829 5.448 -18.376 1.00 92.31 262 GLY A C 1
ATOM 2014 O O . GLY A 1 262 ? 2.398 5.471 -17.288 1.00 92.31 262 GLY A O 1
ATOM 2015 N N . ALA A 1 263 ? 0.563 5.046 -18.490 1.00 92.56 263 ALA A N 1
ATOM 2016 C CA . ALA A 1 263 ? -0.191 4.563 -17.339 1.00 92.56 263 ALA A CA 1
ATOM 2017 C C . ALA A 1 263 ? 0.331 3.195 -16.872 1.00 92.56 263 ALA A C 1
ATOM 2019 O O . ALA A 1 263 ? 0.386 2.244 -17.656 1.00 92.56 263 ALA A O 1
ATOM 2020 N N . TYR A 1 264 ? 0.661 3.093 -15.586 1.00 92.69 264 TYR A N 1
ATOM 2021 C CA . TYR A 1 264 ? 1.047 1.838 -14.957 1.00 92.69 264 TYR A CA 1
ATOM 2022 C C . TYR A 1 264 ? -0.154 0.912 -14.760 1.00 92.69 264 TYR A C 1
ATOM 2024 O O . TYR A 1 264 ? -1.200 1.308 -14.245 1.00 92.69 264 TYR A O 1
ATOM 2032 N N . ALA A 1 265 ? 0.022 -0.358 -15.114 1.00 93.94 265 ALA A N 1
ATOM 2033 C CA . ALA A 1 265 ? -0.926 -1.429 -14.844 1.00 93.94 265 ALA A CA 1
ATOM 2034 C C . ALA A 1 265 ? -0.268 -2.517 -13.995 1.00 93.94 265 ALA A C 1
ATOM 2036 O O . ALA A 1 265 ? 0.871 -2.907 -14.248 1.00 93.94 265 ALA A O 1
ATOM 2037 N N . LYS A 1 266 ? -0.995 -3.042 -13.004 1.00 94.25 266 LYS A N 1
ATOM 2038 C CA . LYS A 1 266 ? -0.547 -4.195 -12.215 1.00 94.25 266 LYS A CA 1
ATOM 2039 C C . LYS A 1 266 ? -0.417 -5.418 -13.125 1.00 94.25 266 LYS A C 1
ATOM 2041 O O . LYS A 1 266 ? -1.405 -5.842 -13.720 1.00 94.25 266 LYS A O 1
ATOM 2046 N N . ILE A 1 267 ? 0.772 -6.012 -13.177 1.00 96.00 267 ILE A N 1
ATOM 2047 C CA . ILE A 1 267 ? 1.041 -7.228 -13.959 1.00 96.00 267 ILE A CA 1
ATOM 2048 C C . ILE A 1 267 ? 1.206 -8.465 -13.079 1.00 96.00 267 ILE A C 1
ATOM 2050 O O . ILE A 1 267 ? 0.899 -9.578 -13.511 1.00 96.00 267 ILE A O 1
ATOM 2054 N N . LYS A 1 268 ? 1.664 -8.302 -11.830 1.00 94.94 268 LYS A N 1
ATOM 2055 C CA . LYS A 1 268 ? 1.912 -9.443 -10.946 1.00 94.94 268 LYS A CA 1
ATOM 2056 C C . LYS A 1 268 ? 1.884 -9.065 -9.467 1.00 94.94 268 LYS A C 1
ATOM 2058 O O . LYS A 1 268 ? 2.222 -7.952 -9.090 1.00 94.94 268 LYS A O 1
ATOM 2063 N N . THR A 1 269 ? 1.519 -10.031 -8.631 1.00 93.94 269 THR A N 1
ATOM 2064 C CA . THR A 1 269 ? 1.909 -10.071 -7.217 1.00 93.94 269 THR A CA 1
ATOM 2065 C C . THR A 1 269 ? 2.742 -11.329 -7.017 1.00 93.94 269 THR A C 1
ATOM 2067 O O . THR A 1 269 ? 2.349 -12.402 -7.486 1.00 93.94 269 THR A O 1
ATOM 2070 N N . ILE A 1 270 ? 3.899 -11.185 -6.382 1.00 93.06 270 ILE A N 1
ATOM 2071 C CA . ILE A 1 270 ? 4.817 -12.280 -6.071 1.00 93.06 270 ILE A CA 1
ATOM 2072 C C . ILE A 1 270 ? 5.031 -12.357 -4.562 1.00 93.06 270 ILE A C 1
ATOM 2074 O O . ILE A 1 270 ? 5.087 -11.332 -3.886 1.00 93.06 270 ILE A O 1
ATOM 2078 N N . GLU A 1 271 ? 5.149 -13.571 -4.040 1.00 92.12 271 GLU A N 1
ATOM 2079 C CA . GLU A 1 271 ? 5.581 -13.792 -2.662 1.00 92.12 271 GLU A CA 1
ATOM 2080 C C . GLU A 1 271 ? 7.098 -13.634 -2.578 1.00 92.12 271 GLU A C 1
ATOM 2082 O O . GLU A 1 271 ? 7.826 -14.040 -3.487 1.00 92.12 271 GLU A O 1
ATOM 2087 N N . ALA A 1 272 ? 7.575 -13.039 -1.490 1.00 86.94 272 ALA A N 1
ATOM 2088 C CA . ALA A 1 272 ? 8.997 -12.923 -1.239 1.00 86.94 272 ALA A CA 1
ATOM 2089 C C . ALA A 1 272 ? 9.541 -14.269 -0.760 1.00 86.94 272 ALA A C 1
ATOM 2091 O O . ALA A 1 272 ? 8.942 -14.951 0.075 1.00 86.94 272 ALA A O 1
ATOM 2092 N N . ALA A 1 273 ? 10.714 -14.641 -1.263 1.00 84.62 273 ALA A N 1
ATOM 2093 C CA . ALA A 1 273 ? 11.483 -15.728 -0.689 1.00 84.62 273 ALA A CA 1
ATOM 2094 C C . ALA A 1 273 ? 11.863 -15.416 0.770 1.00 84.62 273 ALA A C 1
ATOM 2096 O O . ALA A 1 273 ? 11.885 -14.264 1.211 1.00 84.62 273 ALA A O 1
ATOM 2097 N N . ALA A 1 274 ? 12.193 -16.461 1.530 1.00 84.50 274 ALA A N 1
ATOM 2098 C CA . ALA A 1 274 ? 12.662 -16.291 2.898 1.00 84.50 274 ALA A CA 1
ATOM 2099 C C . ALA A 1 274 ? 13.909 -15.394 2.925 1.00 84.50 274 ALA A C 1
ATOM 2101 O O . ALA A 1 274 ? 14.887 -15.670 2.233 1.00 84.50 274 ALA A O 1
ATOM 2102 N N . TYR A 1 275 ? 13.884 -14.341 3.741 1.00 81.69 275 TYR A N 1
ATOM 2103 C CA . TYR A 1 275 ? 15.011 -13.424 3.901 1.00 81.69 275 TYR A CA 1
ATOM 2104 C C . TYR A 1 275 ? 16.331 -14.168 4.212 1.00 81.69 275 TYR A C 1
ATOM 2106 O O . TYR A 1 275 ? 16.324 -15.038 5.092 1.00 81.69 275 TYR A O 1
ATOM 2114 N N . PRO A 1 276 ? 17.472 -13.819 3.573 1.00 85.50 276 PRO A N 1
ATOM 2115 C CA . PRO A 1 276 ? 17.693 -12.782 2.549 1.00 85.50 276 PRO A CA 1
ATOM 2116 C C . PRO A 1 276 ? 17.751 -13.350 1.114 1.00 85.50 276 PRO A C 1
ATOM 2118 O O . PRO A 1 276 ? 18.571 -12.925 0.301 1.00 85.50 276 PRO A O 1
ATOM 2121 N N . LEU A 1 277 ? 16.977 -14.392 0.800 1.00 88.31 277 LEU A N 1
ATOM 2122 C CA . LEU A 1 277 ? 17.055 -15.040 -0.509 1.00 88.31 277 LEU A CA 1
ATOM 2123 C C . LEU A 1 277 ? 16.429 -14.167 -1.608 1.00 88.31 277 LEU A C 1
ATOM 2125 O O . LEU A 1 277 ? 15.379 -13.560 -1.384 1.00 88.31 277 LEU A O 1
ATOM 2129 N N . PRO A 1 278 ? 17.032 -14.129 -2.811 1.00 90.50 278 PRO A N 1
ATOM 2130 C CA . PRO A 1 278 ? 16.474 -13.391 -3.929 1.00 90.50 278 PRO A CA 1
ATOM 2131 C C . PRO A 1 278 ? 15.196 -14.054 -4.452 1.00 90.50 278 PRO A C 1
ATOM 2133 O O . PRO A 1 278 ? 15.086 -15.279 -4.515 1.00 90.50 278 PRO A O 1
ATOM 2136 N N . THR A 1 279 ? 14.263 -13.224 -4.902 1.00 91.00 279 THR A N 1
ATOM 2137 C CA . THR A 1 279 ? 13.101 -13.619 -5.702 1.00 91.00 279 THR A CA 1
ATOM 2138 C C . THR A 1 279 ? 13.281 -13.061 -7.107 1.00 91.00 279 THR A C 1
ATOM 2140 O O . THR A 1 279 ? 13.741 -11.932 -7.257 1.00 91.00 279 THR A O 1
ATOM 2143 N N . ALA A 1 280 ? 12.937 -13.833 -8.134 1.00 91.94 280 ALA A N 1
ATOM 2144 C CA . ALA A 1 280 ? 13.026 -13.390 -9.520 1.00 91.94 280 ALA A CA 1
ATOM 2145 C C . ALA A 1 280 ? 11.685 -13.563 -10.235 1.00 91.94 280 ALA A C 1
ATOM 2147 O O . ALA A 1 280 ? 10.973 -14.546 -10.019 1.00 91.94 280 ALA A O 1
ATOM 2148 N N . PHE A 1 281 ? 11.365 -12.615 -11.108 1.00 92.00 281 PHE A N 1
ATOM 2149 C CA . PHE A 1 281 ? 10.204 -12.655 -11.983 1.00 92.00 281 PHE A CA 1
ATOM 2150 C C . PHE A 1 281 ? 10.623 -12.298 -13.409 1.00 92.00 281 PHE A C 1
ATOM 2152 O O . PHE A 1 281 ? 11.195 -11.239 -13.642 1.00 92.00 281 PHE A O 1
ATOM 2159 N N . THR A 1 282 ? 10.332 -13.180 -14.363 1.00 93.12 282 THR A N 1
ATOM 2160 C CA . THR A 1 282 ? 10.550 -12.921 -15.790 1.00 93.12 282 THR A CA 1
ATOM 2161 C C . THR A 1 282 ? 9.272 -12.361 -16.396 1.00 93.12 282 THR A C 1
ATOM 2163 O O . THR A 1 282 ? 8.244 -13.042 -16.397 1.00 93.12 282 THR A O 1
ATOM 2166 N N . ASP A 1 283 ? 9.340 -11.146 -16.932 1.00 92.69 283 ASP A N 1
ATOM 2167 C CA . ASP A 1 283 ? 8.220 -10.534 -17.639 1.00 92.69 283 ASP A CA 1
ATOM 2168 C C . ASP A 1 283 ? 8.311 -10.834 -19.141 1.00 92.69 283 ASP A C 1
ATOM 2170 O O . ASP A 1 283 ? 8.984 -10.139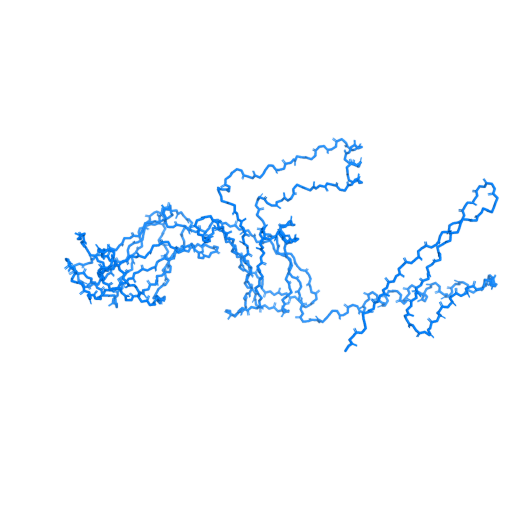 -19.899 1.00 92.69 283 ASP A O 1
ATOM 2174 N N . THR A 1 284 ? 7.615 -11.886 -19.578 1.00 92.06 284 THR A N 1
ATOM 2175 C CA . THR A 1 284 ? 7.615 -12.337 -20.980 1.00 92.06 284 THR A CA 1
ATOM 2176 C C . THR A 1 284 ? 6.922 -11.381 -21.948 1.00 92.06 284 THR A C 1
ATOM 2178 O O . THR A 1 284 ? 7.091 -11.518 -23.156 1.00 92.06 284 THR A O 1
ATOM 2181 N N . ASP A 1 285 ? 6.139 -10.431 -21.438 1.00 92.38 285 ASP A N 1
ATOM 2182 C CA . ASP A 1 285 ? 5.484 -9.404 -22.254 1.00 92.38 285 ASP A CA 1
ATOM 2183 C C . ASP A 1 285 ? 6.238 -8.063 -22.184 1.00 92.38 285 ASP A C 1
ATOM 2185 O O . ASP A 1 285 ? 5.828 -7.083 -22.807 1.00 92.38 285 ASP A O 1
ATOM 2189 N N . GLY A 1 286 ? 7.317 -8.006 -21.398 1.00 90.81 286 GLY A N 1
ATOM 2190 C CA . GLY A 1 286 ? 8.151 -6.829 -21.233 1.00 90.81 286 GLY A CA 1
ATOM 2191 C C . GLY A 1 286 ? 9.035 -6.577 -22.452 1.00 90.81 286 GLY A C 1
ATOM 2192 O O . GLY A 1 286 ? 9.578 -7.501 -23.060 1.00 90.81 286 GLY A O 1
ATOM 2193 N N . VAL A 1 287 ? 9.204 -5.303 -22.794 1.00 89.75 287 VAL A N 1
ATOM 2194 C CA . VAL A 1 287 ? 10.068 -4.840 -23.881 1.00 89.75 287 VAL A CA 1
ATOM 2195 C C . VAL A 1 287 ? 11.377 -4.351 -23.283 1.00 89.75 287 VAL A C 1
ATOM 2197 O O . VAL A 1 287 ? 11.405 -3.367 -22.543 1.00 89.75 287 VAL A O 1
ATOM 2200 N N . LEU A 1 288 ? 12.463 -5.044 -23.613 1.00 87.56 288 LEU A N 1
ATOM 2201 C CA . LEU A 1 288 ? 13.804 -4.695 -23.167 1.00 87.56 288 LEU A CA 1
ATOM 2202 C C . LEU A 1 288 ? 14.475 -3.721 -24.145 1.00 87.56 288 LEU A C 1
ATOM 2204 O O . LEU A 1 288 ? 14.495 -3.965 -25.352 1.00 87.56 288 LEU A O 1
ATOM 2208 N N . GLY A 1 289 ? 15.087 -2.658 -23.623 1.00 79.62 289 GLY A N 1
ATOM 2209 C CA . GLY A 1 289 ? 16.016 -1.826 -24.382 1.00 79.62 289 GLY A CA 1
ATOM 2210 C C . GLY A 1 289 ? 17.460 -2.316 -24.257 1.00 79.62 289 GLY A C 1
ATOM 2211 O O . GLY A 1 289 ? 17.916 -2.629 -23.158 1.00 79.62 289 GLY A O 1
ATOM 2212 N N . THR A 1 290 ? 18.208 -2.341 -25.362 1.00 75.81 290 THR A N 1
ATOM 2213 C CA . THR A 1 290 ? 19.633 -2.732 -25.381 1.00 75.81 290 THR A CA 1
ATOM 2214 C C . THR A 1 290 ? 20.507 -1.626 -25.974 1.00 75.81 290 THR A C 1
ATOM 2216 O O . THR A 1 290 ? 20.202 -1.158 -27.072 1.00 75.81 290 THR A O 1
ATOM 2219 N N . GLY A 1 291 ? 21.616 -1.268 -25.308 1.00 73.62 291 GLY A N 1
ATOM 2220 C CA . GLY A 1 291 ? 22.565 -0.234 -25.758 1.00 73.62 291 GLY A CA 1
ATOM 2221 C C . GLY A 1 291 ? 21.971 1.180 -25.811 1.00 73.62 291 GLY A C 1
ATOM 2222 O O . GLY A 1 291 ? 20.785 1.353 -25.579 1.00 73.62 291 GLY A O 1
ATOM 2223 N N . CYS A 1 292 ? 22.750 2.220 -26.132 1.00 72.44 292 CYS A N 1
ATOM 2224 C CA . CYS A 1 292 ? 22.220 3.591 -26.088 1.00 72.44 292 CYS A CA 1
ATOM 2225 C C . CYS A 1 292 ? 20.976 3.796 -26.961 1.00 72.44 292 CYS A C 1
ATOM 2227 O O . CYS A 1 292 ? 21.047 3.799 -28.192 1.00 72.44 292 CYS A O 1
ATOM 2229 N N . LEU A 1 293 ? 19.835 3.970 -26.293 1.00 76.12 293 LEU A N 1
ATOM 2230 C CA . LEU A 1 293 ? 18.543 4.095 -26.942 1.00 76.12 293 LEU A CA 1
ATOM 2231 C C . LEU A 1 293 ? 18.429 5.462 -27.604 1.00 76.12 293 LEU A C 1
ATOM 2233 O O . LEU A 1 293 ? 18.714 6.502 -27.006 1.00 76.12 293 LEU A O 1
ATOM 2237 N N . ALA A 1 294 ? 17.985 5.458 -28.857 1.00 83.88 294 ALA A N 1
ATOM 2238 C CA . ALA A 1 294 ? 17.583 6.685 -29.518 1.00 83.88 294 ALA A CA 1
ATOM 2239 C C . ALA A 1 294 ? 16.337 7.268 -28.831 1.00 83.88 294 ALA A C 1
ATOM 2241 O O . ALA A 1 294 ? 15.502 6.539 -28.291 1.00 83.88 294 ALA A O 1
ATOM 2242 N N . VAL A 1 295 ? 16.192 8.593 -28.893 1.00 86.88 295 VAL A N 1
ATOM 2243 C CA . VAL A 1 295 ? 14.967 9.275 -28.458 1.00 86.88 295 VAL A CA 1
ATOM 2244 C C . VAL A 1 295 ? 13.764 8.689 -29.202 1.00 86.88 295 VAL A C 1
ATOM 2246 O O . VAL A 1 295 ? 13.813 8.507 -30.420 1.00 86.88 295 VAL A O 1
ATOM 2249 N N . GLY A 1 296 ? 12.685 8.415 -28.471 1.00 86.00 296 GLY A N 1
ATOM 2250 C CA . GLY A 1 296 ? 11.448 7.854 -29.011 1.00 86.00 296 GLY A CA 1
ATOM 2251 C C . GLY A 1 296 ? 11.386 6.326 -29.041 1.00 86.00 296 GLY A C 1
ATOM 2252 O O . GLY A 1 296 ? 10.369 5.791 -29.474 1.00 86.00 296 GLY A O 1
ATOM 2253 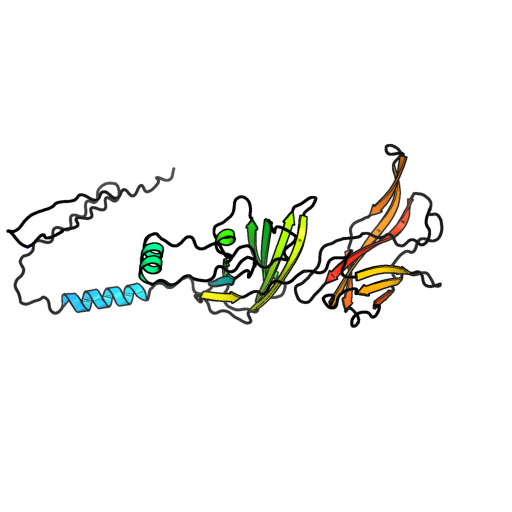N N . ILE A 1 297 ? 12.427 5.614 -28.590 1.00 86.81 297 ILE A N 1
ATOM 2254 C CA . ILE A 1 297 ? 12.337 4.162 -28.395 1.00 86.81 297 ILE A CA 1
ATOM 2255 C C . ILE A 1 297 ? 11.524 3.859 -27.136 1.00 86.81 297 ILE A C 1
ATOM 2257 O O . ILE A 1 297 ? 11.762 4.433 -26.070 1.00 86.81 297 ILE A O 1
ATOM 2261 N N . GLU A 1 298 ? 10.577 2.939 -27.293 1.00 89.44 298 GLU A N 1
ATOM 2262 C CA . GLU A 1 298 ? 9.686 2.462 -26.245 1.00 89.44 298 GLU A CA 1
ATOM 2263 C C . GLU A 1 298 ? 10.232 1.168 -25.625 1.00 89.44 298 GLU A C 1
ATOM 2265 O O . GLU A 1 298 ? 10.584 0.222 -26.332 1.00 89.44 298 GLU A O 1
ATOM 2270 N N . VAL A 1 299 ? 10.302 1.136 -24.297 1.00 91.69 299 VAL A N 1
ATOM 2271 C CA . VAL A 1 299 ? 10.676 -0.019 -23.469 1.00 91.69 299 VAL A CA 1
ATOM 2272 C C . VAL A 1 299 ? 9.643 -0.189 -22.357 1.00 91.69 299 VAL A C 1
ATOM 2274 O O . VAL A 1 299 ? 8.745 0.636 -22.198 1.00 91.69 299 VAL A O 1
ATOM 2277 N N . SER A 1 300 ? 9.737 -1.244 -21.557 1.00 93.06 300 SER A N 1
ATOM 2278 C CA . SER A 1 300 ? 8.917 -1.356 -20.349 1.00 93.06 300 SER A CA 1
ATOM 2279 C C . SER A 1 300 ? 9.471 -0.489 -19.219 1.00 93.06 300 SER A C 1
ATOM 2281 O O . SER A 1 300 ? 10.667 -0.469 -18.980 1.00 93.06 300 SER A O 1
ATOM 2283 N N . GLY A 1 301 ? 8.609 0.237 -18.518 1.00 92.12 301 GLY A N 1
ATOM 2284 C CA . GLY A 1 301 ? 8.907 0.856 -17.229 1.00 92.12 301 GLY A CA 1
ATOM 2285 C C . GLY A 1 301 ? 8.296 0.022 -16.118 1.00 92.12 301 GLY A C 1
ATOM 2286 O O . GLY A 1 301 ? 7.158 -0.431 -16.259 1.00 92.12 301 GLY A O 1
ATOM 2287 N N . TYR A 1 302 ? 9.036 -0.187 -15.038 1.00 91.25 302 TYR A N 1
ATOM 2288 C CA . TYR A 1 302 ? 8.595 -0.960 -13.889 1.00 91.25 302 TYR A CA 1
ATOM 2289 C C . TYR A 1 302 ? 8.462 -0.082 -12.668 1.00 91.25 302 TYR A C 1
ATOM 2291 O O . TYR A 1 302 ? 9.317 0.747 -12.381 1.00 91.25 302 TYR A O 1
ATOM 2299 N N . PHE A 1 303 ? 7.381 -0.329 -11.951 1.00 89.06 303 PHE A N 1
ATOM 2300 C CA . PHE A 1 303 ? 7.072 0.308 -10.694 1.00 89.06 303 PHE A CA 1
ATOM 2301 C C . PHE A 1 303 ? 6.715 -0.799 -9.692 1.00 89.06 303 PHE A C 1
ATOM 2303 O O . PHE A 1 303 ? 5.930 -1.699 -10.017 1.00 89.06 303 PHE A O 1
ATOM 2310 N N . VAL A 1 304 ? 7.354 -0.808 -8.520 1.00 88.25 304 VAL A N 1
ATOM 2311 C CA . VAL A 1 304 ? 7.305 -1.941 -7.583 1.00 88.25 304 VAL A CA 1
ATOM 2312 C C . VAL A 1 304 ? 6.878 -1.475 -6.199 1.00 88.25 304 VAL A C 1
ATOM 2314 O O . VAL A 1 304 ? 7.484 -0.580 -5.622 1.00 88.25 304 VAL A O 1
ATOM 2317 N N . VAL A 1 305 ? 5.874 -2.154 -5.643 1.00 89.25 305 VAL A N 1
ATOM 2318 C CA . VAL A 1 305 ? 5.364 -1.898 -4.293 1.00 89.25 305 VAL A CA 1
ATOM 2319 C C . VAL A 1 305 ? 5.685 -3.094 -3.399 1.00 89.25 305 VAL A C 1
ATOM 2321 O O . VAL A 1 305 ? 5.128 -4.179 -3.614 1.00 89.25 305 VAL A O 1
ATOM 2324 N N . PRO A 1 306 ? 6.576 -2.966 -2.404 1.00 88.56 306 PRO A N 1
ATOM 2325 C CA . PRO A 1 306 ? 6.785 -4.023 -1.421 1.00 88.56 306 PRO A CA 1
ATOM 2326 C C . PRO A 1 306 ? 5.542 -4.194 -0.536 1.00 88.56 306 PRO A C 1
ATOM 2328 O O . PRO A 1 306 ? 4.859 -3.226 -0.215 1.00 88.56 306 PRO A O 1
ATOM 2331 N N . ILE A 1 307 ? 5.251 -5.420 -0.101 1.00 89.69 307 ILE A N 1
ATOM 2332 C CA . ILE A 1 307 ? 4.108 -5.707 0.783 1.00 89.69 307 ILE A CA 1
ATOM 2333 C C . ILE A 1 307 ? 4.535 -6.511 2.009 1.00 89.69 307 ILE A C 1
ATOM 2335 O O . ILE A 1 307 ? 5.443 -7.345 1.933 1.00 89.69 307 ILE A O 1
ATOM 2339 N N . ASN A 1 308 ? 3.853 -6.291 3.131 1.00 86.75 308 ASN A N 1
ATOM 2340 C CA . ASN A 1 308 ? 3.965 -7.109 4.336 1.00 86.75 308 ASN A CA 1
ATOM 2341 C C . ASN A 1 308 ? 2.601 -7.605 4.831 1.00 86.75 308 ASN A C 1
ATOM 2343 O O . ASN A 1 308 ? 1.586 -7.453 4.154 1.00 86.75 308 ASN A O 1
ATOM 2347 N N . GLU A 1 309 ? 2.566 -8.210 6.019 1.00 81.62 309 GLU A N 1
ATOM 2348 C CA . GLU A 1 309 ? 1.326 -8.669 6.652 1.00 81.62 309 GLU A CA 1
ATOM 2349 C C . GLU A 1 309 ? 0.326 -7.552 6.983 1.00 81.62 309 GLU A C 1
ATOM 2351 O O . GLU A 1 309 ? -0.830 -7.862 7.249 1.00 81.62 309 GLU A O 1
ATOM 2356 N N . PHE A 1 310 ? 0.748 -6.285 6.982 1.00 82.00 310 PHE A N 1
ATOM 2357 C CA . PHE A 1 310 ? -0.093 -5.120 7.259 1.00 82.00 310 PHE A CA 1
ATOM 2358 C C . PHE A 1 310 ? -0.565 -4.401 5.992 1.00 82.00 310 PHE A C 1
ATOM 2360 O O . PHE A 1 310 ? -1.454 -3.555 6.078 1.00 82.00 310 PHE A O 1
ATOM 2367 N N . GLY A 1 311 ? -0.009 -4.747 4.829 1.00 83.88 311 GLY A N 1
ATOM 2368 C CA . GLY A 1 311 ? -0.432 -4.225 3.537 1.00 83.88 311 GLY A CA 1
ATOM 2369 C C . GLY A 1 311 ? 0.717 -3.716 2.677 1.00 83.88 311 GLY A C 1
ATOM 2370 O O . GLY A 1 311 ? 1.857 -4.175 2.769 1.00 83.88 311 GLY A O 1
ATOM 2371 N N . GLU A 1 312 ? 0.365 -2.793 1.789 1.00 85.06 312 GLU A N 1
ATOM 2372 C CA . GLU A 1 312 ? 1.265 -2.199 0.807 1.00 85.06 312 GLU A CA 1
ATOM 2373 C C . GLU A 1 312 ? 2.150 -1.129 1.440 1.00 85.06 312 GLU A C 1
ATOM 2375 O O . GLU A 1 312 ? 1.672 -0.279 2.193 1.00 85.06 312 GLU A O 1
ATOM 2380 N N . GLY A 1 313 ? 3.439 -1.201 1.115 1.00 81.06 313 GLY A N 1
ATOM 2381 C CA . GLY A 1 313 ? 4.425 -0.170 1.380 1.00 81.06 313 GLY A CA 1
ATOM 2382 C C . GLY A 1 313 ? 4.156 1.117 0.620 1.00 81.06 313 GLY A C 1
ATOM 2383 O O . GLY A 1 313 ? 3.110 1.297 -0.011 1.00 81.06 313 GLY A O 1
ATOM 2384 N N . ASP A 1 314 ? 5.121 2.019 0.712 1.00 76.88 314 ASP A N 1
ATOM 2385 C CA . ASP A 1 314 ? 5.108 3.191 -0.144 1.00 76.88 314 ASP A CA 1
ATOM 2386 C C . ASP A 1 314 ? 5.674 2.890 -1.525 1.00 76.88 314 ASP A C 1
ATOM 2388 O O . ASP A 1 314 ? 6.499 1.988 -1.701 1.00 76.88 314 ASP A O 1
ATOM 2392 N N . ASP A 1 315 ? 5.213 3.688 -2.474 1.00 66.75 315 ASP A N 1
ATOM 2393 C CA . ASP A 1 315 ? 5.631 3.672 -3.863 1.00 66.75 315 ASP A CA 1
ATOM 2394 C C . ASP A 1 315 ? 6.939 4.457 -3.971 1.00 66.75 315 ASP A C 1
ATOM 2396 O O . ASP A 1 315 ? 6.957 5.634 -3.607 1.00 66.75 315 ASP A O 1
ATOM 2400 N N . SER A 1 316 ? 8.041 3.849 -4.418 1.00 60.19 316 SER A N 1
ATOM 2401 C CA . SER A 1 316 ? 9.340 4.520 -4.237 1.00 60.19 316 SER A CA 1
ATOM 2402 C C . SER A 1 316 ? 10.272 4.595 -5.440 1.00 60.19 316 SER A C 1
ATOM 2404 O O . SER A 1 316 ? 10.923 5.628 -5.535 1.00 60.19 316 SER A O 1
ATOM 2406 N N . ASP A 1 317 ? 10.276 3.667 -6.402 1.00 63.94 317 ASP A N 1
ATOM 2407 C CA . ASP A 1 317 ? 11.115 3.837 -7.593 1.00 63.94 317 ASP A CA 1
ATOM 2408 C C . ASP A 1 317 ? 10.471 3.290 -8.873 1.00 63.94 317 ASP A C 1
ATOM 2410 O O . ASP A 1 317 ? 10.037 2.139 -8.992 1.00 63.94 317 ASP A O 1
ATOM 2414 N N . GLU A 1 318 ? 10.468 4.159 -9.881 1.00 71.81 318 GLU A N 1
ATOM 2415 C CA . GLU A 1 318 ? 10.210 3.807 -11.268 1.00 71.81 318 GLU A CA 1
ATOM 2416 C C . GLU A 1 318 ? 11.548 3.506 -11.950 1.00 71.81 318 GLU A C 1
ATOM 2418 O O . GLU A 1 318 ? 12.416 4.378 -12.038 1.00 71.81 318 GLU A O 1
ATOM 2423 N N . GLN A 1 319 ? 11.726 2.287 -12.464 1.00 75.56 319 GLN A N 1
ATOM 2424 C CA . GLN A 1 319 ? 12.919 1.928 -13.233 1.00 75.56 319 GLN A CA 1
ATOM 2425 C C . GLN A 1 319 ? 12.563 1.491 -14.657 1.00 75.56 319 GLN A C 1
ATOM 2427 O O . GLN A 1 319 ? 11.738 0.590 -14.850 1.00 75.56 319 GLN A O 1
ATOM 2432 N N . PRO A 1 320 ? 13.200 2.078 -15.682 1.00 72.56 320 PRO A N 1
ATOM 2433 C CA . PRO A 1 320 ? 13.035 1.638 -17.057 1.00 72.56 320 PRO A CA 1
ATOM 2434 C C . PRO A 1 320 ? 13.787 0.323 -17.301 1.00 72.56 320 PRO A C 1
ATOM 2436 O O . PRO A 1 320 ? 14.824 0.043 -16.699 1.00 72.56 320 PRO A O 1
ATOM 2439 N N . ALA A 1 321 ? 13.284 -0.478 -18.238 1.00 75.81 321 ALA A N 1
ATOM 2440 C CA . ALA A 1 321 ? 13.833 -1.771 -18.616 1.00 75.81 321 ALA A CA 1
ATOM 2441 C C . ALA A 1 321 ? 15.068 -1.631 -19.527 1.00 75.81 321 ALA A C 1
ATOM 2443 O O . ALA A 1 321 ? 15.007 -1.965 -20.715 1.00 75.81 321 ALA A O 1
ATOM 2444 N N . PHE A 1 322 ? 16.170 -1.084 -19.006 1.00 75.00 322 PHE A N 1
ATOM 2445 C CA . PHE A 1 322 ? 17.330 -0.698 -19.809 1.00 75.00 322 PHE A CA 1
ATOM 2446 C C . PHE A 1 322 ? 18.680 -1.148 -19.227 1.00 75.00 322 PHE A C 1
ATOM 2448 O O . PHE A 1 322 ? 18.835 -1.229 -18.013 1.00 75.00 322 PHE A O 1
ATOM 2455 N N . PHE A 1 323 ? 19.648 -1.453 -20.105 1.00 58.66 323 PHE A N 1
ATOM 2456 C CA . PHE A 1 323 ? 20.873 -2.185 -19.754 1.00 58.66 323 PHE A CA 1
ATOM 2457 C C . PHE A 1 323 ? 22.177 -1.394 -19.673 1.00 58.66 323 PHE A C 1
ATOM 2459 O O . PHE A 1 323 ? 23.154 -1.951 -19.184 1.00 58.66 323 PHE A O 1
ATOM 2466 N N . ASP A 1 324 ? 22.231 -0.132 -20.090 1.00 54.53 324 ASP A N 1
ATOM 2467 C CA . ASP A 1 324 ? 23.504 0.593 -20.138 1.00 54.53 324 ASP A CA 1
ATOM 2468 C C . ASP A 1 324 ? 23.371 2.031 -19.635 1.00 54.53 324 ASP A C 1
ATOM 2470 O O . ASP A 1 324 ? 22.361 2.684 -19.840 1.00 54.53 324 ASP A O 1
ATOM 2474 N N . ASN A 1 325 ? 24.408 2.568 -18.996 1.00 48.94 325 ASN A N 1
ATOM 2475 C CA . ASN A 1 325 ? 24.479 4.011 -18.781 1.00 48.94 325 ASN A CA 1
ATOM 2476 C C . ASN A 1 325 ? 24.909 4.668 -20.099 1.00 48.94 325 ASN A C 1
ATOM 2478 O O . ASN A 1 325 ? 26.030 4.446 -20.565 1.00 48.94 325 ASN A O 1
ATOM 2482 N N . CYS A 1 326 ? 24.024 5.476 -20.673 1.00 52.12 326 CYS A N 1
ATOM 2483 C CA . CYS A 1 326 ? 24.419 6.644 -21.454 1.00 52.12 326 CYS A CA 1
ATOM 2484 C C . CYS A 1 326 ? 24.409 7.833 -20.477 1.00 52.12 326 CYS A C 1
ATOM 2486 O O . CYS A 1 326 ? 25.330 8.662 -20.579 1.00 52.12 326 CYS A O 1
#

Secondary structure (DSSP, 8-state):
-PPP-----EEEEEEEE-STT-EEEEEEEE---SSS------------TT-TTTHHHHHHHHHHHHTT-----TTEEEEEEE---TT-S------HHHHHHHHHHT--PPP-PPPTT--S---EEEEEEEETTEEEEEEEEEBTTBPHHHHHTEEEEEEESB--EEEEEEEEEESSSEEEEEEEEEEE--B-TT-EEEEE---EEPP-HHHHEEEEEEE-SSSSEEEEEEESSTT--EEEEEEEEEEEEEETTTTEEEEEE---EEEEEEEPPSTT--EEEE-TT---B-SSPPTT-EEEEEEEEEEETTEE-----EEESB----

Radius of gyration: 32.72 Å; chains: 1; bounding box: 79×47×92 Å

Foldseek 3Di:
DDDDFDWDWDWDWDWDDPDDPDTDGDTDTATDGDDDDGDDPDPPDPDPPPPPPPPVVVVVVVVVVVVVPPPDVFFKEKEKEQQPQLVQPPPPPDDPVVVVVCVVVVDDDDDDDRDPDCPADWFKKKKWKDFPNDTFDIDMAGVVVHDPCSNNSMDMDMGTWFDFMKIKMWTWGDDPHIFTFKIWIDTDRTDGGPYYYYDYTDIDTWDDDVQFKDWDWDDDPDFWIKIKIFTNDQQFQWKWKWKWKWFWAADPVVRDIDIDTDDIDTDDIGTADGPGDMDMDTDPVWGADEDDDDGGDIGMKMWMWTAGPRGTGTTDDIDTRYDDDD